Protein AF-A0AAD5QYR7-F1 (afdb_monomer)

Mean predicted aligned error: 21.11 Å

pLDDT: mean 74.95, std 17.17, range [40.41, 96.81]

Secondary structure (DSSP, 8-state):
-HHHHHHHHHHHHHHHHHHHHHHHHHHHHHHH---SSPPP---S-S-----GGGGB-TTT-PBPSS--EE-TTS-EE-HHHHHHHHHHHHHH--SSSSEEE-TTT--EEEGGG-EE-HHHHHHHHT-PPPP-HHHHHHHHHHHHHHHHHHHHHHHHHHHHHHHHHHHHHHHHHHHHHHHHHHHHHHHHHHHHHHHHHHHHHHHHHHHS----HHHHHHHHHHHHHHHHHHHHHHHHHHHHH-

Nearest PDB structures (foldseek):
  2ckl-assembly1_B  TM=6.543E-01  e=4.063E-04  Mus musculus
  8i21-assembly1_C  TM=7.726E-01  e=7.230E-03  Saccharomyces cerevisiae S288C
  4s3o-assembly2_B  TM=6.009E-01  e=2.167E-03  Homo sapiens
  6wi7-assembly1_A  TM=7.069E-01  e=5.915E-03  Homo sapiens
  4s3o-assembly1_E  TM=5.888E-01  e=7.731E-03  Homo sapiens

Structure (mmCIF, N/CA/C/O backbone):
data_AF-A0AAD5QYR7-F1
#
_entry.id   AF-A0AAD5QYR7-F1
#
loop_
_atom_site.group_PDB
_atom_site.id
_atom_site.type_symbol
_atom_site.label_atom_id
_atom_site.label_alt_id
_atom_site.label_comp_id
_atom_site.label_asym_id
_atom_site.label_entity_id
_atom_site.label_seq_id
_atom_site.pdbx_PDB_ins_code
_atom_site.Cartn_x
_atom_site.Cartn_y
_atom_site.Cartn_z
_atom_site.occupancy
_atom_site.B_iso_or_equiv
_atom_site.auth_seq_id
_atom_site.auth_comp_id
_atom_site.auth_asym_id
_atom_site.auth_atom_id
_atom_site.pdbx_PDB_model_num
ATOM 1 N N . MET A 1 1 ? -79.606 -0.253 22.947 1.00 52.88 1 MET A N 1
ATOM 2 C CA . MET A 1 1 ? -78.986 0.587 21.898 1.00 52.88 1 MET A CA 1
ATOM 3 C C . MET A 1 1 ? -77.967 1.553 22.489 1.00 52.88 1 MET A C 1
ATOM 5 O O . MET A 1 1 ? -76.833 1.481 22.059 1.00 52.88 1 MET A O 1
ATOM 9 N N . VAL A 1 2 ? -78.299 2.332 23.529 1.00 50.81 2 VAL A N 1
ATOM 10 C CA . VAL A 1 2 ? -77.375 3.316 24.145 1.00 50.81 2 VAL A CA 1
ATOM 11 C C . VAL A 1 2 ? -76.090 2.708 24.742 1.00 50.81 2 VAL A C 1
ATOM 13 O O . VAL A 1 2 ? -75.041 3.329 24.685 1.00 50.81 2 VAL A O 1
ATOM 16 N N . THR A 1 3 ? -76.127 1.485 25.281 1.00 49.44 3 THR A N 1
ATOM 17 C CA . THR A 1 3 ? -74.944 0.852 25.901 1.00 49.44 3 THR A CA 1
ATOM 18 C C . THR A 1 3 ? -73.903 0.355 24.893 1.00 49.44 3 THR A C 1
ATOM 20 O O . THR A 1 3 ? -72.717 0.414 25.181 1.00 49.44 3 THR A O 1
ATOM 23 N N . LEU A 1 4 ? -74.332 -0.076 23.699 1.00 47.66 4 LEU A N 1
ATOM 24 C CA . LEU A 1 4 ? -73.432 -0.573 22.650 1.00 47.66 4 LEU A CA 1
ATOM 25 C C . LEU A 1 4 ? -72.672 0.568 21.960 1.00 47.66 4 LEU A C 1
ATOM 27 O O . LEU A 1 4 ? -71.508 0.398 21.621 1.00 47.66 4 LEU A O 1
ATOM 31 N N . GLU A 1 5 ? -73.303 1.733 21.780 1.00 49.19 5 GLU A N 1
ATOM 32 C CA . GLU A 1 5 ? -72.633 2.916 21.219 1.00 49.19 5 GLU A CA 1
ATOM 33 C C . GLU A 1 5 ? -71.550 3.464 22.158 1.00 49.19 5 GLU A C 1
ATOM 35 O O . GLU A 1 5 ? -70.512 3.910 21.681 1.00 49.19 5 GLU A O 1
ATOM 40 N N . ILE A 1 6 ? -71.750 3.372 23.481 1.00 53.25 6 ILE A N 1
ATOM 41 C CA . ILE A 1 6 ? -70.747 3.785 24.475 1.00 53.25 6 ILE A CA 1
ATOM 42 C C . ILE A 1 6 ? -69.540 2.832 24.458 1.00 53.25 6 ILE A C 1
ATOM 44 O O . ILE A 1 6 ? -68.411 3.308 24.424 1.00 53.25 6 ILE A O 1
ATOM 48 N N . GLU A 1 7 ? -69.752 1.511 24.409 1.00 53.72 7 GLU A N 1
ATOM 49 C CA . GLU A 1 7 ? -68.659 0.520 24.333 1.00 53.72 7 GLU A CA 1
ATOM 50 C C . GLU A 1 7 ? -67.867 0.600 23.017 1.00 53.72 7 GLU A C 1
ATOM 52 O O . GLU A 1 7 ? -66.642 0.477 23.031 1.00 53.72 7 GLU A O 1
ATOM 57 N N . LEU A 1 8 ? -68.540 0.845 21.887 1.00 50.22 8 LEU A N 1
ATOM 58 C CA . LEU A 1 8 ? -67.886 1.060 20.590 1.00 50.22 8 LEU A CA 1
ATOM 59 C C . LEU A 1 8 ? -67.052 2.347 20.576 1.00 50.22 8 LEU A C 1
ATOM 61 O O . LEU A 1 8 ? -65.941 2.333 20.055 1.00 50.22 8 LEU A O 1
ATOM 65 N N . ASP A 1 9 ? -67.545 3.435 21.173 1.00 54.59 9 ASP A N 1
ATOM 66 C CA . ASP A 1 9 ? -66.811 4.706 21.271 1.00 54.59 9 ASP A CA 1
ATOM 67 C C . ASP A 1 9 ? -65.616 4.609 22.244 1.00 54.59 9 ASP A C 1
ATOM 69 O O . ASP A 1 9 ? -64.565 5.214 22.025 1.00 54.59 9 ASP A O 1
ATOM 73 N N . GLU A 1 10 ? -65.728 3.794 23.297 1.00 59.38 10 GLU A N 1
ATOM 74 C CA . GLU A 1 10 ? -64.647 3.541 24.258 1.00 59.38 10 GLU A CA 1
ATOM 75 C C . GLU A 1 10 ? -63.554 2.624 23.674 1.00 59.38 10 GLU A C 1
ATOM 77 O O . GLU A 1 10 ? -62.360 2.880 23.867 1.00 59.38 10 GLU A O 1
ATOM 82 N N . GLN A 1 11 ? -63.933 1.618 22.876 1.00 54.69 11 GLN A N 1
ATOM 83 C CA . GLN A 1 11 ? -62.984 0.793 22.121 1.00 54.69 11 GLN A CA 1
ATOM 84 C C . GLN A 1 11 ? -62.287 1.580 21.008 1.00 54.69 11 GLN A C 1
ATOM 86 O O . GLN A 1 11 ? -61.063 1.480 20.898 1.00 54.69 11 GLN A O 1
ATOM 91 N N . LEU A 1 12 ? -63.017 2.418 20.262 1.00 53.41 12 LEU A N 1
ATOM 92 C CA . LEU A 1 12 ? -62.453 3.264 19.204 1.00 53.41 12 LEU A CA 1
ATOM 93 C C . LEU A 1 12 ? -61.416 4.246 19.772 1.00 53.41 12 LEU A C 1
ATOM 95 O O . LEU A 1 12 ? -60.316 4.365 19.237 1.00 53.41 12 LEU A O 1
ATOM 99 N N . LYS A 1 13 ? -61.699 4.856 20.931 1.00 66.25 13 LYS A N 1
ATOM 100 C CA . LYS A 1 13 ? -60.735 5.706 21.656 1.00 66.25 13 LYS A CA 1
ATOM 101 C C . LYS A 1 13 ? -59.515 4.931 22.156 1.00 66.25 13 LYS A C 1
ATOM 103 O O . LYS A 1 13 ? -58.413 5.482 22.191 1.00 66.25 13 LYS A O 1
ATOM 108 N N . SER A 1 14 ? -59.684 3.667 22.551 1.00 65.12 14 SER A N 1
ATOM 109 C CA . SER A 1 14 ? -58.573 2.819 23.002 1.00 65.12 14 SER A CA 1
ATOM 110 C C . SER A 1 14 ? -57.638 2.417 21.853 1.00 65.12 14 SER A C 1
ATOM 112 O O . SER A 1 14 ? -56.414 2.462 22.017 1.00 65.12 14 SER A O 1
ATOM 114 N N . GLU A 1 15 ? -58.197 2.107 20.678 1.00 62.62 15 GLU A N 1
ATOM 115 C CA . GLU A 1 15 ? -57.434 1.786 19.470 1.00 62.62 15 GLU A CA 1
ATOM 116 C C . GLU A 1 15 ? -56.717 3.028 18.933 1.00 62.62 15 GLU A C 1
ATOM 118 O O . GLU A 1 15 ? -55.501 2.978 18.731 1.00 62.62 15 GLU A O 1
ATOM 123 N N . GLU A 1 16 ? -57.409 4.170 18.846 1.00 72.31 16 GLU A N 1
ATOM 124 C CA . GLU A 1 16 ? -56.813 5.451 18.449 1.00 72.31 16 GLU A CA 1
ATOM 125 C C . GLU A 1 16 ? -55.656 5.853 19.371 1.00 72.31 16 GLU A C 1
ATOM 127 O O . GLU A 1 16 ? -54.594 6.269 18.906 1.00 72.31 16 GLU A O 1
ATOM 132 N N . MET A 1 17 ? -55.806 5.685 20.688 1.00 75.94 17 MET A N 1
ATOM 133 C CA . MET A 1 17 ? -54.737 5.985 21.642 1.00 75.94 17 MET A CA 1
ATOM 134 C C . MET A 1 17 ? -53.541 5.037 21.481 1.00 75.94 17 MET A C 1
ATOM 136 O O . MET A 1 17 ? -52.393 5.469 21.612 1.00 75.94 17 MET A O 1
ATOM 140 N N . SER A 1 18 ? -53.776 3.764 21.154 1.00 69.50 18 SER A N 1
ATOM 141 C CA . SER A 1 18 ? -52.710 2.791 20.887 1.00 69.50 18 SER A CA 1
ATOM 142 C C . SER A 1 18 ? -51.939 3.107 19.599 1.00 69.50 18 SER A C 1
ATOM 144 O O . SER A 1 18 ? -50.708 2.989 19.570 1.00 69.50 18 SER A O 1
ATOM 146 N N . ASP A 1 19 ? -52.635 3.604 18.576 1.00 76.38 19 ASP A N 1
ATOM 147 C CA . ASP A 1 19 ? -52.053 4.019 17.302 1.00 76.38 19 ASP A CA 1
ATOM 148 C C . ASP A 1 19 ? -51.288 5.331 17.434 1.00 76.38 19 ASP A C 1
ATOM 150 O O . ASP A 1 19 ? -50.163 5.444 16.939 1.00 76.38 19 ASP A O 1
ATOM 154 N N . ILE A 1 20 ? -51.821 6.291 18.193 1.00 76.38 20 ILE A N 1
ATOM 155 C CA . ILE A 1 20 ? -51.111 7.521 18.555 1.00 76.38 20 ILE A CA 1
ATOM 156 C C . ILE A 1 20 ? -49.850 7.176 19.345 1.00 76.38 20 ILE A C 1
ATOM 158 O O . ILE A 1 20 ? -48.776 7.692 19.032 1.00 76.38 20 ILE A O 1
ATOM 162 N N . LEU A 1 21 ? -49.928 6.270 20.325 1.00 73.12 21 LEU A N 1
ATOM 163 C CA . LEU A 1 21 ? -48.754 5.824 21.073 1.00 73.12 21 LEU A CA 1
ATOM 164 C C . LEU A 1 21 ? -47.741 5.140 20.154 1.00 73.12 21 LEU A C 1
ATOM 166 O O . LEU A 1 21 ? -46.569 5.502 20.202 1.00 73.12 21 LEU A O 1
ATOM 170 N N . ARG A 1 22 ? -48.152 4.235 19.258 1.00 72.69 22 ARG A N 1
ATOM 171 C CA . ARG A 1 22 ? -47.255 3.620 18.260 1.00 72.69 22 ARG A CA 1
ATOM 172 C C . ARG A 1 22 ? -46.607 4.653 17.346 1.00 72.69 22 ARG A C 1
ATOM 174 O O . ARG A 1 22 ? -45.413 4.554 17.070 1.00 72.69 22 ARG A O 1
ATOM 181 N N . GLN A 1 23 ? -47.357 5.653 16.901 1.00 75.62 23 GLN A N 1
ATOM 182 C CA . GLN A 1 23 ? -46.873 6.701 16.006 1.00 75.62 23 GLN A CA 1
ATOM 183 C C . GLN A 1 23 ? -45.935 7.683 16.727 1.00 75.62 23 GLN A C 1
ATOM 185 O O . GLN A 1 23 ? -44.946 8.147 16.158 1.00 75.62 23 GLN A O 1
ATOM 190 N N . VAL A 1 24 ? -46.190 7.968 18.004 1.00 75.31 24 VAL A N 1
ATOM 191 C CA . VAL A 1 24 ? -45.302 8.758 18.866 1.00 75.31 24 VAL A CA 1
ATOM 192 C C . VAL A 1 24 ? -44.044 7.962 19.206 1.00 75.31 24 VAL A C 1
ATOM 194 O O . VAL A 1 24 ? -42.948 8.504 19.084 1.00 75.31 24 VAL A O 1
ATOM 197 N N . PHE A 1 25 ? -44.157 6.674 19.540 1.00 72.81 25 PHE A N 1
ATOM 198 C CA . PHE A 1 25 ? -43.018 5.783 19.762 1.00 72.81 25 PHE A CA 1
ATOM 199 C C . PHE A 1 25 ? -42.178 5.611 18.497 1.00 72.81 25 PHE A C 1
ATOM 201 O O . PHE A 1 25 ? -40.958 5.668 18.599 1.00 72.81 25 PHE A O 1
ATOM 208 N N . SER A 1 26 ? -42.774 5.487 17.305 1.00 63.12 26 SER A N 1
ATOM 209 C CA . SER A 1 26 ? -42.017 5.404 16.048 1.00 63.12 26 SER A CA 1
ATOM 210 C C . SER A 1 26 ? -41.284 6.716 15.745 1.00 63.12 26 SER A C 1
ATOM 212 O O . SER A 1 26 ? -40.101 6.707 15.395 1.00 63.12 26 SER A O 1
ATOM 214 N N . ARG A 1 27 ? -41.924 7.868 15.992 1.00 64.81 27 ARG A N 1
ATOM 215 C CA . ARG A 1 27 ? -41.297 9.194 15.869 1.00 64.81 27 ARG A CA 1
ATOM 216 C C . ARG A 1 27 ? -40.198 9.424 16.908 1.00 64.81 27 ARG A C 1
ATOM 218 O O . ARG A 1 27 ? -39.153 9.972 16.560 1.00 64.81 27 ARG A O 1
ATOM 225 N N . LEU A 1 28 ? -40.375 8.989 18.152 1.00 64.25 28 LEU A N 1
ATOM 226 C CA . LEU A 1 28 ? -39.352 9.076 19.198 1.00 64.25 28 LEU A CA 1
ATOM 227 C C . LEU A 1 28 ? -38.199 8.100 18.934 1.00 64.25 28 LEU A C 1
ATOM 229 O O . LEU A 1 28 ? -37.043 8.512 18.992 1.00 64.25 28 LEU A O 1
ATOM 233 N N . ALA A 1 29 ? -38.480 6.860 18.534 1.00 59.00 29 ALA A N 1
ATOM 234 C CA . ALA A 1 29 ? -37.473 5.887 18.114 1.00 59.00 29 ALA A CA 1
ATOM 235 C C . ALA A 1 29 ? -36.655 6.411 16.926 1.00 59.00 29 ALA A C 1
ATOM 237 O O . ALA A 1 29 ? -35.433 6.311 16.947 1.00 59.00 29 ALA A O 1
ATOM 238 N N . SER A 1 30 ? -37.284 7.087 15.956 1.00 55.16 30 SER A N 1
ATOM 239 C CA . SER A 1 30 ? -36.580 7.747 14.844 1.00 55.16 30 SER A CA 1
ATOM 240 C C . SER A 1 30 ? -35.716 8.943 15.274 1.00 55.16 30 SER A C 1
ATOM 242 O O . SER A 1 30 ? -34.784 9.317 14.566 1.00 55.16 30 SER A O 1
ATOM 244 N N . ARG A 1 31 ? -35.992 9.555 16.437 1.00 53.25 31 ARG A N 1
ATOM 245 C CA . ARG A 1 31 ? -35.146 10.603 17.038 1.00 53.25 31 ARG A CA 1
ATOM 246 C C . ARG A 1 31 ? -33.979 10.024 17.841 1.00 53.25 31 ARG A C 1
ATOM 248 O O . ARG A 1 31 ? -32.922 10.646 17.859 1.00 53.25 31 ARG A O 1
ATOM 255 N N . PHE A 1 32 ? -34.140 8.848 18.450 1.00 48.38 32 PHE A N 1
ATOM 256 C CA . PHE A 1 32 ? -33.063 8.127 19.146 1.00 48.38 32 PHE A CA 1
ATOM 257 C C . PHE A 1 32 ? -32.192 7.271 18.209 1.00 48.38 32 PHE A C 1
ATOM 259 O O . PHE A 1 32 ? -31.030 7.030 18.518 1.00 48.38 32 PHE A O 1
ATOM 266 N N . SER A 1 33 ? -32.724 6.861 17.055 1.00 48.75 33 SER A N 1
ATOM 267 C CA . SER A 1 33 ? -32.060 6.037 16.034 1.00 48.75 33 SER A CA 1
ATOM 268 C C . SER A 1 33 ? -31.698 6.842 14.781 1.00 48.75 33 SER A C 1
ATOM 270 O O . SER A 1 33 ? -31.704 6.344 13.660 1.00 48.75 33 SER A O 1
ATOM 272 N N . ARG A 1 34 ? -31.353 8.124 14.939 1.00 48.56 34 ARG A N 1
ATOM 273 C CA . ARG A 1 34 ? -30.486 8.745 13.934 1.00 48.56 34 ARG A CA 1
ATOM 274 C C . ARG A 1 34 ? -29.097 8.253 14.254 1.00 48.56 34 ARG A C 1
ATOM 276 O O . ARG A 1 34 ? -28.494 8.731 15.214 1.00 48.56 34 ARG A O 1
ATOM 283 N N . ASN A 1 35 ? -28.621 7.272 13.494 1.00 44.56 35 ASN A N 1
ATOM 284 C CA . ASN A 1 35 ? -27.217 6.913 13.539 1.00 44.56 35 ASN A CA 1
ATOM 285 C C . ASN A 1 35 ? -26.441 8.204 13.246 1.00 44.56 35 ASN A C 1
ATOM 287 O O . ASN A 1 35 ? -26.497 8.730 12.136 1.00 44.56 35 ASN A O 1
ATOM 291 N N . LYS A 1 36 ? -25.847 8.802 14.286 1.00 45.66 36 LYS A N 1
ATOM 292 C CA . LYS A 1 36 ? -25.292 10.167 14.242 1.00 45.66 36 LYS A CA 1
ATOM 293 C C . LYS A 1 36 ? -24.155 10.282 13.219 1.00 45.66 36 LYS A C 1
ATOM 295 O O . LYS A 1 36 ? -23.808 11.381 12.801 1.00 45.66 36 LYS A O 1
ATOM 300 N N . TYR A 1 37 ? -23.633 9.133 12.808 1.00 50.03 37 TYR A N 1
ATOM 301 C CA . TYR A 1 37 ? -22.602 8.960 11.810 1.00 50.03 37 TYR A CA 1
ATOM 302 C C . TYR A 1 37 ? -23.145 7.980 10.760 1.00 50.03 37 TYR A C 1
ATOM 304 O O . TYR A 1 37 ? -23.294 6.795 11.071 1.00 50.03 37 TYR A O 1
ATOM 312 N N . PRO A 1 38 ? -23.522 8.445 9.555 1.00 56.09 38 PRO A N 1
ATOM 313 C CA . PRO A 1 38 ? -23.859 7.538 8.467 1.00 56.09 38 PRO A CA 1
ATOM 314 C C . PRO A 1 38 ? -22.629 6.677 8.166 1.00 56.09 38 PRO A C 1
ATOM 316 O O . PRO A 1 38 ? -21.549 7.203 7.906 1.00 56.09 38 PRO A O 1
ATOM 319 N N . VAL A 1 39 ? -22.781 5.355 8.260 1.00 59.84 39 VAL A N 1
ATOM 320 C CA . VAL A 1 39 ? -21.707 4.418 7.922 1.00 59.84 39 VAL A CA 1
ATOM 321 C C . VAL A 1 39 ? -21.649 4.337 6.395 1.00 59.84 39 VAL A C 1
ATOM 323 O O . VAL A 1 39 ? -22.675 4.021 5.787 1.00 59.84 39 VAL A O 1
ATOM 326 N N . PRO A 1 40 ? -20.513 4.658 5.753 1.00 68.44 40 PRO A N 1
ATOM 327 C CA . PRO A 1 40 ? -20.393 4.546 4.307 1.00 68.44 40 PRO A CA 1
ATOM 328 C C . PRO A 1 40 ? -20.559 3.083 3.884 1.00 68.44 40 PRO A C 1
ATOM 330 O O . PRO A 1 40 ? -19.985 2.184 4.498 1.00 68.44 40 PRO A O 1
ATOM 333 N N . HIS A 1 41 ? -21.352 2.845 2.840 1.00 72.25 41 HIS A N 1
ATOM 334 C CA . HIS A 1 41 ? -21.459 1.525 2.229 1.00 72.25 41 HIS A CA 1
ATOM 335 C C . HIS A 1 41 ? -20.218 1.293 1.363 1.00 72.25 41 HIS A C 1
ATOM 337 O O . HIS A 1 41 ? -20.031 1.979 0.359 1.00 72.25 41 HIS A O 1
ATOM 343 N N . ILE A 1 42 ? -19.345 0.382 1.784 1.00 71.50 42 ILE A N 1
ATOM 344 C CA . ILE A 1 42 ? -18.093 0.074 1.088 1.00 71.50 42 ILE A CA 1
ATOM 345 C C . ILE A 1 42 ? -18.296 -1.251 0.340 1.00 71.50 42 ILE A C 1
ATOM 347 O O . ILE A 1 42 ? -18.083 -2.321 0.901 1.00 71.50 42 ILE A O 1
ATOM 351 N N . GLU A 1 43 ? -18.756 -1.187 -0.910 1.00 74.69 43 GLU A N 1
ATOM 352 C CA . GLU A 1 43 ? -18.862 -2.355 -1.797 1.00 74.69 43 GLU A CA 1
ATOM 353 C C . GLU A 1 43 ? -17.609 -2.498 -2.665 1.00 74.69 43 GLU A C 1
ATOM 355 O O . GLU A 1 43 ? -17.140 -1.524 -3.248 1.00 74.69 43 GLU A O 1
ATOM 360 N N . GLY A 1 44 ? -17.077 -3.721 -2.766 1.00 69.75 44 GLY A N 1
ATOM 361 C CA . GLY A 1 44 ? -15.976 -4.046 -3.681 1.00 69.75 44 GLY A CA 1
ATOM 362 C C . GLY A 1 44 ? -14.602 -3.482 -3.300 1.00 69.75 44 GLY A C 1
ATOM 363 O O . GLY A 1 44 ? -13.723 -3.435 -4.154 1.00 69.75 44 GLY A O 1
ATOM 364 N N . ALA A 1 45 ? -14.397 -3.040 -2.054 1.00 66.31 45 ALA A N 1
ATOM 365 C CA . ALA A 1 45 ? -13.072 -2.637 -1.590 1.00 66.31 45 ALA A CA 1
ATOM 366 C C . ALA A 1 45 ? -12.280 -3.851 -1.093 1.00 66.31 45 ALA A C 1
ATOM 368 O O . ALA A 1 45 ? -12.661 -4.481 -0.108 1.00 66.31 45 ALA A O 1
ATOM 369 N N . ASP A 1 46 ? -11.143 -4.122 -1.734 1.00 65.31 46 ASP A N 1
ATOM 370 C CA . ASP A 1 46 ? -10.216 -5.174 -1.300 1.00 65.31 46 ASP A CA 1
ATOM 371 C C . ASP A 1 46 ? -9.505 -4.819 0.021 1.00 65.31 46 ASP A C 1
ATOM 373 O O . ASP A 1 46 ? -9.074 -5.708 0.748 1.00 65.31 46 ASP A O 1
ATOM 377 N N . ASN A 1 47 ? -9.386 -3.521 0.349 1.00 69.31 47 ASN A N 1
ATOM 378 C CA . ASN A 1 47 ? -8.716 -3.011 1.551 1.00 69.31 47 ASN A CA 1
ATOM 379 C C . ASN A 1 47 ? -9.449 -1.788 2.134 1.00 69.31 47 ASN A C 1
ATOM 381 O O . ASN A 1 47 ? -9.949 -0.946 1.386 1.00 69.31 47 ASN A O 1
ATOM 385 N N . VAL A 1 48 ? -9.463 -1.650 3.466 1.00 72.88 48 VAL A N 1
ATOM 386 C CA . VAL A 1 48 ? -10.093 -0.527 4.190 1.00 72.88 48 VAL A CA 1
ATOM 387 C C . VAL A 1 48 ? -9.113 0.050 5.211 1.00 72.88 48 VAL A C 1
ATOM 389 O O . VAL A 1 48 ? -8.498 -0.695 5.969 1.00 72.88 48 VAL A O 1
ATOM 392 N N . MET A 1 49 ? -8.989 1.381 5.258 1.00 74.38 49 MET A N 1
ATOM 393 C CA . MET A 1 49 ? -8.233 2.069 6.310 1.00 74.38 49 MET A CA 1
ATOM 394 C C . MET A 1 49 ? -9.132 2.362 7.512 1.00 74.38 49 MET A C 1
ATOM 396 O O . MET A 1 49 ? -10.216 2.926 7.362 1.00 74.38 49 MET A O 1
ATOM 400 N N . VAL A 1 50 ? -8.668 1.994 8.706 1.00 76.88 50 VAL A N 1
ATOM 401 C CA . VAL A 1 50 ? -9.379 2.182 9.977 1.00 76.88 50 VAL A CA 1
ATOM 402 C C . VAL A 1 50 ? -8.489 2.985 10.922 1.00 76.88 50 VAL A C 1
ATOM 404 O O . VAL A 1 50 ? -7.303 2.691 11.049 1.00 76.88 50 VAL A O 1
ATOM 407 N N . ASP A 1 51 ? -9.052 3.994 11.589 1.00 78.62 51 ASP A N 1
ATOM 408 C CA . ASP A 1 51 ? -8.343 4.744 12.631 1.00 78.62 51 ASP A CA 1
ATOM 409 C C . ASP A 1 51 ? -8.006 3.824 13.814 1.00 78.62 51 ASP A C 1
ATOM 411 O O . ASP A 1 51 ? -8.894 3.197 14.392 1.00 78.62 51 ASP A O 1
ATOM 415 N N . SER A 1 52 ? -6.732 3.767 14.210 1.00 78.94 52 SER A N 1
ATOM 416 C CA . SER A 1 52 ? -6.256 2.883 15.279 1.00 78.94 52 SER A CA 1
ATOM 417 C C . SER A 1 52 ? -6.904 3.173 16.634 1.00 78.94 52 SER A C 1
ATOM 419 O O . SER A 1 52 ? -6.928 2.297 17.497 1.00 78.94 52 SER A O 1
ATOM 421 N N . SER A 1 53 ? -7.461 4.374 16.837 1.00 81.62 53 SER A N 1
ATOM 422 C CA . SER A 1 53 ? -8.115 4.750 18.097 1.00 81.62 53 SER A CA 1
ATOM 423 C C . SER A 1 53 ? -9.257 3.804 18.500 1.00 81.62 53 SER A C 1
ATOM 425 O O . SER A 1 53 ? -9.464 3.576 19.693 1.00 81.62 53 SER A O 1
ATOM 427 N N . VAL A 1 54 ? -9.950 3.185 17.532 1.00 84.69 54 VAL A N 1
ATOM 428 C CA . VAL A 1 54 ? -11.060 2.244 17.792 1.00 84.69 54 VAL A CA 1
ATOM 429 C C . VAL A 1 54 ? -10.590 0.906 18.374 1.00 84.69 54 VAL A C 1
ATOM 431 O O . VAL A 1 54 ? -11.389 0.151 18.928 1.00 84.69 54 VAL A O 1
ATOM 434 N N . LEU A 1 55 ? -9.292 0.625 18.268 1.00 88.81 55 LEU A N 1
ATOM 435 C CA . LEU A 1 55 ? -8.626 -0.582 18.760 1.00 88.81 55 LEU A CA 1
ATOM 436 C C . LEU A 1 55 ? -7.862 -0.323 20.061 1.00 88.81 55 LEU A C 1
ATOM 438 O O . LEU A 1 55 ? -7.193 -1.217 20.583 1.00 88.81 55 LEU A O 1
ATOM 442 N N . CYS A 1 56 ? -7.951 0.898 20.583 1.00 88.94 56 CYS A N 1
ATOM 443 C CA . CYS A 1 56 ? -7.316 1.301 21.820 1.00 88.94 56 CYS A CA 1
ATOM 444 C C . CYS A 1 56 ? -8.326 1.331 22.964 1.00 88.94 56 CYS A C 1
ATOM 446 O O . CYS A 1 56 ? -9.491 1.707 22.826 1.00 88.94 56 CYS A O 1
ATOM 448 N N . CYS A 1 57 ? -7.854 0.988 24.157 1.00 90.06 57 CYS A N 1
ATOM 449 C CA . CYS A 1 57 ? -8.646 1.149 25.360 1.00 90.06 57 CYS A CA 1
ATOM 450 C C . CYS A 1 57 ? -8.770 2.639 25.722 1.00 90.06 57 CYS A C 1
ATOM 452 O O . CYS A 1 57 ? -7.750 3.278 25.967 1.00 90.06 57 CYS A O 1
ATOM 454 N N . PRO A 1 58 ? -9.980 3.190 25.918 1.00 90.00 58 PRO A N 1
ATOM 455 C CA . PRO A 1 58 ? -10.169 4.610 26.243 1.00 90.00 58 PRO A CA 1
ATOM 456 C C . PRO A 1 58 ? -9.705 4.998 27.661 1.00 90.00 58 PRO A C 1
ATOM 458 O O . PRO A 1 58 ? -9.776 6.161 28.039 1.00 90.00 58 PRO A O 1
ATOM 461 N N . VAL A 1 59 ? -9.288 4.024 28.479 1.00 90.62 59 VAL A N 1
ATOM 462 C CA . VAL A 1 59 ? -8.817 4.252 29.856 1.00 90.62 59 VAL A CA 1
ATOM 463 C C . VAL A 1 59 ? -7.294 4.296 29.930 1.00 90.62 59 VAL A C 1
ATOM 465 O O . VAL A 1 59 ? -6.748 5.160 30.605 1.00 90.62 59 VAL A O 1
ATOM 468 N N . CYS A 1 60 ? -6.605 3.355 29.275 1.00 89.25 60 CYS A N 1
ATOM 469 C CA . CYS A 1 60 ? -5.141 3.273 29.311 1.00 89.25 60 CYS A CA 1
ATOM 470 C C . CYS A 1 60 ? -4.466 3.702 28.006 1.00 89.25 60 CYS A C 1
ATOM 472 O O . CYS A 1 60 ? -3.243 3.743 27.967 1.00 89.25 60 CYS A O 1
ATOM 474 N N . TYR A 1 61 ? -5.245 3.992 26.960 1.00 88.62 61 TYR A N 1
ATOM 475 C CA . TYR A 1 61 ? -4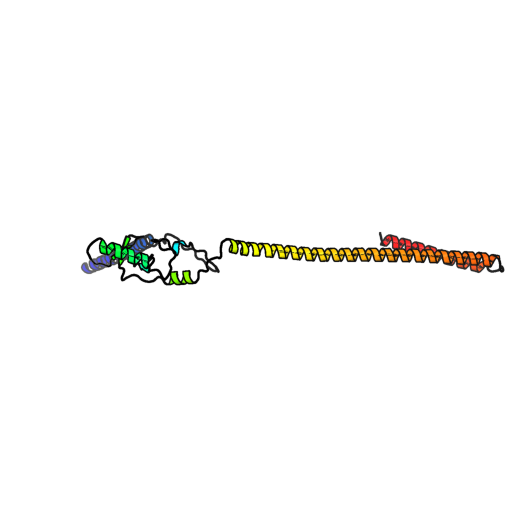.799 4.425 25.632 1.00 88.62 61 TYR A CA 1
ATOM 476 C C . TYR A 1 61 ? -3.881 3.445 24.888 1.00 88.62 61 TYR A C 1
ATOM 478 O O . TYR A 1 61 ? -3.372 3.772 23.823 1.00 88.62 61 TYR A O 1
ATOM 486 N N . ASN A 1 62 ? -3.717 2.227 25.404 1.00 86.25 62 ASN A N 1
ATOM 487 C CA . ASN A 1 62 ? -2.989 1.160 24.728 1.00 86.25 62 ASN A CA 1
ATOM 488 C C . ASN A 1 62 ? -3.913 0.387 23.784 1.00 86.25 62 ASN A C 1
ATOM 490 O O . ASN A 1 62 ? -5.100 0.209 24.089 1.00 86.25 62 ASN A O 1
ATOM 494 N N . ILE A 1 63 ? -3.339 -0.126 22.694 1.00 87.50 63 ILE A N 1
ATOM 495 C CA . ILE A 1 63 ? -3.977 -1.120 21.821 1.00 87.50 63 ILE A CA 1
ATOM 496 C C . ILE A 1 63 ? -4.363 -2.340 22.670 1.00 87.50 63 ILE A C 1
ATOM 498 O O . ILE A 1 63 ? -3.642 -2.709 23.605 1.00 87.50 63 ILE A O 1
ATOM 502 N N . PHE A 1 64 ? -5.524 -2.938 22.401 1.00 88.12 64 PHE A N 1
ATOM 503 C CA . PHE A 1 64 ? -5.937 -4.144 23.118 1.00 88.12 64 PHE A CA 1
ATOM 504 C C . PHE A 1 64 ? -4.955 -5.297 22.855 1.00 88.12 64 PHE A C 1
ATOM 506 O O . PHE A 1 64 ? -4.557 -5.547 21.727 1.00 88.12 64 PHE A O 1
ATOM 513 N N . ASP A 1 65 ? -4.560 -5.996 23.918 1.00 84.56 65 ASP A N 1
ATOM 514 C CA . ASP A 1 65 ? -3.597 -7.107 23.875 1.00 84.56 65 ASP A CA 1
ATOM 515 C C . ASP A 1 65 ? -4.263 -8.482 23.683 1.00 84.56 65 ASP A C 1
ATOM 517 O O . ASP A 1 65 ? -3.596 -9.490 23.486 1.00 84.56 65 ASP A O 1
ATOM 521 N N . SER A 1 66 ? -5.584 -8.526 23.824 1.00 87.94 66 SER A N 1
ATOM 522 C CA . SER A 1 66 ? -6.438 -9.714 23.836 1.00 87.94 66 SER A CA 1
ATOM 523 C C . SER A 1 66 ? -7.890 -9.269 23.673 1.00 87.94 66 SER A C 1
ATOM 525 O O . SER A 1 66 ? -8.163 -8.068 23.789 1.00 87.94 66 SER A O 1
ATOM 527 N N . ALA A 1 67 ? -8.834 -10.202 23.485 1.00 92.88 67 ALA A N 1
ATOM 528 C CA . ALA A 1 67 ? -10.266 -9.885 23.440 1.00 92.88 67 ALA A CA 1
ATOM 529 C C . ALA A 1 67 ? -10.681 -8.935 24.580 1.00 92.88 67 ALA A C 1
ATOM 531 O O . ALA A 1 67 ? -10.720 -9.345 25.759 1.00 92.88 67 ALA A O 1
ATOM 532 N N . PRO A 1 68 ? -11.014 -7.667 24.269 1.00 94.56 68 PRO A N 1
ATOM 533 C CA . PRO A 1 68 ? -11.424 -6.721 25.282 1.00 94.56 68 PRO A CA 1
ATOM 534 C C . PRO A 1 68 ? -12.845 -7.022 25.743 1.00 94.56 68 PRO A C 1
ATOM 536 O O . PRO A 1 68 ? -13.558 -7.872 25.213 1.00 94.56 68 PRO A O 1
ATOM 539 N N . SER A 1 69 ? -13.249 -6.337 26.795 1.00 95.31 69 SER A N 1
ATOM 540 C CA . SER A 1 69 ? -14.479 -6.597 27.517 1.00 95.31 69 SER A CA 1
ATOM 541 C C . SER A 1 69 ? -15.517 -5.518 27.220 1.00 95.31 69 SER A C 1
ATOM 543 O O . SER A 1 69 ? -15.251 -4.332 27.415 1.00 95.31 69 SER A O 1
ATOM 545 N N . VAL A 1 70 ? -16.700 -5.935 26.779 1.00 96.00 70 VAL A N 1
ATOM 546 C CA . VAL A 1 70 ? -17.862 -5.095 26.473 1.00 96.00 70 VAL A CA 1
ATOM 547 C C . VAL A 1 70 ? -18.773 -5.030 27.691 1.00 96.00 70 VAL A C 1
ATOM 549 O O . VAL A 1 70 ? -19.182 -6.056 28.237 1.00 96.00 70 VAL A O 1
ATOM 552 N N . LEU A 1 71 ? -19.099 -3.814 28.118 1.00 94.06 71 LEU A N 1
ATOM 553 C CA . LEU A 1 71 ? -20.098 -3.574 29.157 1.00 94.06 71 LEU A CA 1
ATOM 554 C C . LEU A 1 71 ? -21.516 -3.685 28.580 1.00 94.06 71 LEU A C 1
ATOM 556 O O . LEU A 1 71 ? -21.723 -3.477 27.390 1.00 94.06 71 LEU A O 1
ATOM 560 N N . GLN A 1 72 ? -22.524 -3.869 29.434 1.00 92.56 72 GLN A N 1
ATOM 561 C CA . GLN A 1 72 ? -23.944 -3.890 29.030 1.00 92.56 72 GLN A CA 1
ATOM 562 C C . GLN A 1 72 ? -24.398 -2.621 28.285 1.00 92.56 72 GLN A C 1
ATOM 564 O O . GLN A 1 72 ? -25.378 -2.634 27.547 1.00 92.56 72 GLN A O 1
ATOM 569 N N . CYS A 1 73 ? -23.687 -1.505 28.472 1.00 92.69 73 CYS A N 1
ATOM 570 C CA . CYS A 1 73 ? -23.930 -0.265 27.742 1.00 92.69 73 CYS A CA 1
ATOM 571 C C . CYS A 1 73 ? -23.332 -0.230 26.323 1.00 92.69 73 CYS A C 1
ATOM 573 O O . CYS A 1 73 ? -23.532 0.771 25.637 1.00 92.69 73 CYS A O 1
ATOM 575 N N . GLY A 1 74 ? -22.587 -1.259 25.908 1.00 92.19 74 GLY A N 1
ATOM 576 C CA . GLY A 1 74 ? -21.947 -1.397 24.593 1.00 92.19 74 GLY A CA 1
ATOM 577 C C . GLY A 1 74 ? -20.503 -0.886 24.506 1.00 92.19 74 GLY A C 1
ATOM 578 O O . GLY A 1 74 ? -19.823 -1.139 23.517 1.00 92.19 74 GLY A O 1
ATOM 579 N N . HIS A 1 75 ? -19.997 -0.188 25.525 1.00 94.50 75 HIS A N 1
ATOM 580 C CA . HIS A 1 75 ? -18.623 0.323 25.513 1.00 94.50 75 HIS A CA 1
ATOM 581 C C . HIS A 1 75 ? -17.602 -0.762 25.868 1.00 94.50 75 HIS A C 1
ATOM 583 O O . HIS A 1 75 ? -17.846 -1.584 26.754 1.00 94.50 75 HIS A O 1
ATOM 589 N N . THR A 1 76 ? -16.444 -0.717 25.208 1.00 94.88 76 THR A N 1
ATOM 590 C CA . THR A 1 76 ? -15.410 -1.757 25.269 1.00 94.88 76 THR A CA 1
ATOM 591 C C . THR A 1 76 ? -14.146 -1.258 25.975 1.00 94.88 76 THR A C 1
ATOM 593 O O . THR A 1 76 ? -13.707 -0.132 25.749 1.00 94.88 76 THR A O 1
ATOM 596 N N . PHE A 1 77 ? -13.555 -2.086 26.841 1.00 94.81 77 PHE A N 1
ATOM 597 C CA . PHE A 1 77 ? -12.389 -1.741 27.662 1.00 94.81 77 PHE A CA 1
ATOM 598 C C . PHE A 1 77 ? -11.442 -2.929 27.847 1.00 94.81 77 PHE A C 1
ATOM 600 O O . PHE A 1 77 ? -11.847 -4.090 27.787 1.00 94.81 77 PHE A O 1
ATOM 607 N N . CYS A 1 78 ? -10.178 -2.641 28.164 1.00 94.75 78 CYS A N 1
ATOM 608 C CA . CYS A 1 78 ? -9.200 -3.673 28.478 1.00 94.75 78 CYS A CA 1
ATOM 609 C C . CYS A 1 78 ? -9.559 -4.383 29.796 1.00 94.75 78 CYS A C 1
ATOM 611 O O . CYS A 1 78 ? -10.033 -3.750 30.745 1.00 94.75 78 CYS A O 1
ATOM 613 N N . VAL A 1 79 ? -9.292 -5.689 29.897 1.00 91.81 79 VAL A N 1
ATOM 614 C CA . VAL A 1 79 ? -9.639 -6.480 31.096 1.00 91.81 79 VAL A CA 1
ATOM 615 C C . VAL A 1 79 ? -8.968 -5.919 32.351 1.00 91.81 79 VAL A C 1
ATOM 617 O O . VAL A 1 79 ? -9.604 -5.789 33.397 1.00 91.81 79 VAL A O 1
ATOM 620 N N . LYS A 1 80 ? -7.687 -5.540 32.235 1.00 91.31 80 LYS A N 1
ATOM 621 C CA . LYS A 1 80 ? -6.895 -4.936 33.320 1.00 91.31 80 LYS A CA 1
ATOM 622 C C . LYS A 1 80 ? -7.559 -3.648 33.829 1.00 91.31 80 LYS A C 1
ATOM 624 O O . LYS A 1 80 ? -7.712 -3.450 35.029 1.00 91.31 80 LYS A O 1
ATOM 629 N N . CYS A 1 81 ? -8.028 -2.819 32.902 1.00 91.94 81 CYS A N 1
ATOM 630 C CA . CYS A 1 81 ? -8.660 -1.534 33.162 1.00 91.94 81 CYS A CA 1
ATOM 631 C C . CYS A 1 81 ? -9.978 -1.710 33.925 1.00 91.94 81 CYS A C 1
ATOM 633 O O . CYS A 1 81 ? -10.199 -1.041 34.932 1.00 91.94 81 CYS A O 1
ATOM 635 N N . LEU A 1 82 ? -10.830 -2.648 33.493 1.00 90.94 82 LEU A N 1
ATOM 636 C CA . LEU A 1 82 ? -12.100 -2.927 34.169 1.00 90.94 82 LEU A CA 1
ATOM 637 C C . LEU A 1 82 ? -11.909 -3.490 35.575 1.00 90.94 82 LEU A C 1
ATOM 639 O O . LEU A 1 82 ? -12.584 -3.034 36.497 1.00 90.94 82 LEU A O 1
ATOM 643 N N . ARG A 1 83 ? -10.971 -4.429 35.765 1.00 88.12 83 ARG A N 1
ATOM 644 C CA . ARG A 1 83 ? -10.653 -4.945 37.107 1.00 88.12 83 ARG A CA 1
ATOM 645 C C . ARG A 1 83 ? -10.187 -3.829 38.035 1.00 88.12 83 ARG A C 1
ATOM 647 O O . ARG A 1 83 ? -10.669 -3.743 39.156 1.00 88.12 83 ARG A O 1
ATOM 654 N N . ASN A 1 84 ? -9.306 -2.946 37.563 1.00 88.69 84 ASN A N 1
ATOM 655 C CA . ASN A 1 84 ? -8.818 -1.825 38.368 1.00 88.69 84 ASN A CA 1
ATOM 656 C C . ASN A 1 84 ? -9.950 -0.872 38.767 1.00 88.69 84 ASN A C 1
ATOM 658 O O . ASN A 1 84 ? -10.028 -0.473 39.926 1.00 88.69 84 ASN A O 1
ATOM 662 N N . ILE A 1 85 ? -10.853 -0.545 37.837 1.00 86.69 85 ILE A N 1
ATOM 663 C CA . ILE A 1 85 ? -12.016 0.311 38.113 1.00 86.69 85 ILE A CA 1
ATOM 664 C C . ILE A 1 85 ? -12.927 -0.327 39.165 1.00 86.69 85 ILE A C 1
ATOM 666 O O . ILE A 1 85 ? -13.353 0.358 40.095 1.00 86.69 85 ILE A O 1
ATOM 670 N N . ALA A 1 86 ? -13.208 -1.623 39.045 1.00 79.88 86 ALA A N 1
ATOM 671 C CA . ALA A 1 86 ? -14.030 -2.330 40.018 1.00 79.88 86 ALA A CA 1
ATOM 672 C C . ALA A 1 86 ? -13.364 -2.393 41.399 1.00 79.88 86 ALA A C 1
ATOM 674 O O . ALA A 1 86 ? -14.002 -2.048 42.391 1.00 79.88 86 ALA A O 1
ATOM 675 N N . ASN A 1 87 ? -12.068 -2.714 41.452 1.00 78.50 87 ASN A N 1
ATOM 676 C CA . ASN A 1 87 ? -11.296 -2.791 42.694 1.00 78.50 87 ASN A CA 1
ATOM 677 C C . ASN A 1 87 ? -11.196 -1.433 43.416 1.00 78.50 87 ASN A C 1
ATOM 679 O O . ASN A 1 87 ? -11.325 -1.356 44.637 1.00 78.50 87 ASN A O 1
ATOM 683 N N . LEU A 1 88 ? -11.011 -0.334 42.676 1.00 73.19 88 LEU A N 1
ATOM 684 C CA . LEU A 1 88 ? -11.008 1.023 43.240 1.00 73.19 88 LEU A CA 1
ATOM 685 C C . LEU A 1 88 ? -12.359 1.389 43.868 1.00 73.19 88 LEU A C 1
ATOM 687 O O . LEU A 1 88 ? -12.414 2.139 44.841 1.00 73.19 88 LEU A O 1
ATOM 691 N N . ARG A 1 89 ? -13.463 0.874 43.317 1.00 67.06 89 ARG A N 1
ATOM 692 C CA . ARG A 1 89 ? -14.817 1.186 43.790 1.00 67.06 89 ARG A CA 1
ATOM 693 C C . ARG A 1 89 ? -15.244 0.329 44.969 1.00 67.06 89 ARG A C 1
ATOM 695 O O . ARG A 1 89 ? -15.892 0.870 45.861 1.00 67.06 89 ARG A O 1
ATOM 702 N N . THR A 1 90 ? -14.803 -0.926 45.042 1.00 57.44 90 THR A N 1
ATOM 703 C CA . THR A 1 90 ? -15.008 -1.776 46.228 1.00 57.44 90 THR A CA 1
ATOM 704 C C . THR A 1 90 ? -14.382 -1.189 47.495 1.00 57.44 90 THR A C 1
ATOM 706 O O . THR A 1 90 ? -14.881 -1.439 48.585 1.00 57.44 90 THR A O 1
ATOM 709 N N . ILE A 1 91 ? -13.336 -0.366 47.366 1.00 57.50 91 ILE A N 1
ATOM 710 C CA . ILE A 1 91 ? -12.682 0.312 48.498 1.00 57.50 91 ILE A CA 1
ATOM 711 C C . ILE A 1 91 ? -13.446 1.584 48.917 1.00 57.50 91 ILE A C 1
ATOM 713 O O . ILE A 1 91 ? -13.370 2.003 50.069 1.00 57.50 91 ILE A O 1
ATOM 717 N N . ALA A 1 92 ? -14.185 2.216 47.996 1.00 58.78 92 ALA A N 1
ATOM 718 C CA . ALA A 1 92 ? -14.655 3.585 48.173 1.00 58.78 92 ALA A CA 1
ATOM 719 C C . ALA A 1 92 ? -15.953 3.730 48.986 1.00 58.78 92 ALA A C 1
ATOM 721 O O . ALA A 1 92 ? -15.984 4.631 49.817 1.00 58.78 92 ALA A O 1
ATOM 722 N N . ARG A 1 93 ? -17.015 2.924 48.782 1.00 51.59 93 ARG A N 1
ATOM 723 C CA . ARG A 1 93 ? -18.272 2.973 49.577 1.00 51.59 93 ARG A CA 1
ATOM 724 C C . ARG A 1 93 ? -19.072 1.663 49.507 1.00 51.59 93 ARG A C 1
ATOM 726 O O . ARG A 1 93 ? -19.117 1.012 48.471 1.00 51.59 93 ARG A O 1
ATOM 733 N N . GLN A 1 94 ? -19.701 1.334 50.636 1.00 58.62 94 GLN A N 1
ATOM 734 C CA . GLN A 1 94 ? -20.577 0.190 50.910 1.00 58.62 94 GLN A CA 1
ATOM 735 C C . GLN A 1 94 ? -21.786 0.097 49.953 1.00 58.62 94 GLN A C 1
ATOM 737 O O . GLN A 1 94 ? -22.326 1.129 49.557 1.00 58.62 94 GLN A O 1
ATOM 742 N N . SER A 1 95 ? -22.232 -1.147 49.715 1.00 50.22 95 SER A N 1
ATOM 743 C CA . SER A 1 95 ? -23.424 -1.659 48.995 1.00 50.22 95 SER A CA 1
ATOM 744 C C . SER A 1 95 ? -23.169 -2.298 47.609 1.00 50.22 95 SER A C 1
ATOM 746 O O . SER A 1 95 ? -22.656 -1.688 46.677 1.00 50.22 95 SER A O 1
ATOM 748 N N . ASP A 1 96 ? -23.475 -3.598 47.543 1.00 56.22 96 ASP A N 1
ATOM 749 C CA . ASP A 1 96 ? -23.647 -4.520 46.401 1.00 56.22 96 ASP A CA 1
ATOM 750 C C . ASP A 1 96 ? -22.472 -4.841 45.454 1.00 56.22 96 ASP A C 1
ATOM 752 O O . ASP A 1 96 ? -22.605 -5.657 44.542 1.00 56.22 96 ASP A O 1
ATOM 756 N N . GLY A 1 97 ? -21.272 -4.324 45.727 1.00 58.59 97 GLY A N 1
ATOM 757 C CA . GLY A 1 97 ? -19.985 -5.005 45.482 1.00 58.59 97 GLY A CA 1
ATOM 758 C C . GLY A 1 97 ? -19.525 -5.265 44.038 1.00 58.59 97 GLY A C 1
ATOM 759 O O . GLY A 1 97 ? -18.378 -5.670 43.855 1.00 58.59 97 GLY A O 1
ATOM 760 N N . LYS A 1 98 ? -20.354 -5.059 43.006 1.00 69.62 98 LYS A N 1
ATOM 761 C CA . LYS A 1 98 ? -20.000 -5.425 41.613 1.00 69.62 98 LYS A CA 1
ATOM 762 C C . LYS A 1 98 ? -20.433 -4.419 40.547 1.00 69.62 98 LYS A C 1
ATOM 764 O O . LYS A 1 98 ? -20.080 -4.596 39.377 1.00 69.62 98 LYS A O 1
ATOM 769 N N . SER A 1 99 ? -21.166 -3.371 40.928 1.00 81.62 99 SER A N 1
ATOM 770 C CA . SER A 1 99 ? -21.658 -2.340 40.010 1.00 81.62 99 SER A CA 1
ATOM 771 C C . SER A 1 99 ? -20.769 -1.094 39.987 1.00 81.62 99 SER A C 1
ATOM 773 O O . SER A 1 99 ? -20.364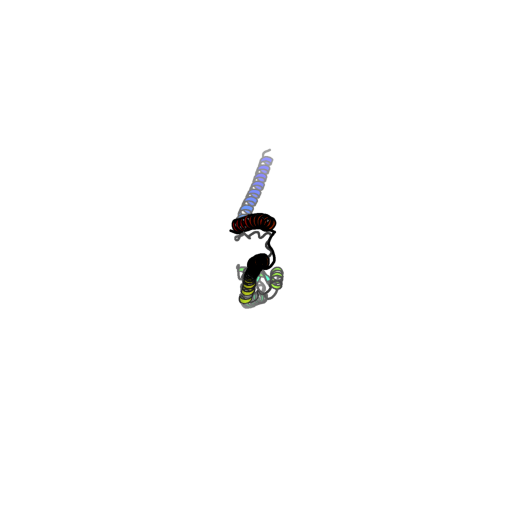 -0.591 41.034 1.00 81.62 99 SER A O 1
ATOM 775 N N . PHE A 1 100 ? -20.511 -0.545 38.802 1.00 85.44 100 PHE A N 1
ATOM 776 C CA . PHE A 1 100 ? -19.735 0.680 38.603 1.00 85.44 100 PHE A CA 1
ATOM 777 C C . PHE A 1 100 ? -20.261 1.485 37.401 1.00 85.44 100 PHE A C 1
ATOM 779 O O . PHE A 1 100 ? -20.821 0.910 36.466 1.00 85.44 100 PHE A O 1
ATOM 786 N N . PRO A 1 101 ? -20.098 2.820 37.380 1.00 88.19 101 PRO A N 1
ATOM 787 C CA . PRO A 1 101 ? -20.467 3.622 36.219 1.00 88.19 101 PRO A CA 1
ATOM 788 C C . PRO A 1 101 ? -19.454 3.437 35.082 1.00 88.19 101 PRO A C 1
ATOM 790 O O . PRO A 1 101 ? -18.243 3.510 35.293 1.00 88.19 101 PRO A O 1
ATOM 793 N N . CYS A 1 102 ? -19.944 3.253 33.856 1.00 90.81 102 CYS A N 1
ATOM 794 C CA . CYS A 1 102 ? -19.108 3.220 32.657 1.00 90.81 102 CYS A CA 1
ATOM 795 C C . CYS A 1 102 ? -18.292 4.527 32.511 1.00 90.81 102 CYS A C 1
ATOM 797 O O . CYS A 1 102 ? -18.891 5.604 32.543 1.00 90.81 102 CYS A O 1
ATOM 799 N N . PRO A 1 103 ? -16.967 4.470 32.266 1.00 90.56 103 PRO A N 1
ATOM 800 C CA . PRO A 1 103 ? -16.134 5.666 32.089 1.00 90.56 103 PRO A CA 1
ATOM 801 C C . PRO A 1 103 ? -16.567 6.602 30.952 1.00 90.56 103 PRO A C 1
ATOM 803 O O . PRO A 1 103 ? -16.336 7.803 31.038 1.00 90.56 103 PRO A O 1
ATOM 806 N N . LEU A 1 104 ? -17.209 6.068 29.906 1.00 89.31 104 LEU A N 1
ATOM 807 C CA . LEU A 1 104 ? -17.596 6.841 28.722 1.00 89.31 104 LEU A CA 1
ATOM 808 C C . LEU A 1 104 ? -19.001 7.444 28.827 1.00 89.31 104 LEU A C 1
ATOM 810 O O . LEU A 1 104 ? -19.197 8.616 28.526 1.00 89.31 104 LEU A O 1
ATOM 814 N N . CYS A 1 105 ? -19.987 6.663 29.278 1.00 92.56 105 CYS A N 1
ATOM 815 C CA . CYS A 1 105 ? -21.397 7.082 29.270 1.00 92.56 105 CYS A CA 1
ATOM 816 C C . CYS A 1 105 ? -22.062 7.129 30.649 1.00 92.56 105 CYS A C 1
ATOM 818 O O . CYS A 1 105 ? -23.244 7.448 30.745 1.00 92.56 105 CYS A O 1
ATOM 820 N N . ARG A 1 106 ? -21.335 6.778 31.716 1.00 90.06 106 ARG A N 1
ATOM 821 C CA . ARG A 1 106 ? -21.789 6.760 33.119 1.00 90.06 106 ARG A CA 1
ATOM 822 C C . ARG A 1 106 ? -22.963 5.830 33.451 1.00 90.06 106 ARG A C 1
ATOM 824 O O . ARG A 1 106 ? -23.334 5.758 34.618 1.00 90.06 106 ARG A O 1
ATOM 831 N N . LYS A 1 107 ? -23.502 5.066 32.490 1.00 89.75 107 LYS A N 1
ATOM 832 C CA . LYS A 1 107 ? -24.478 3.997 32.770 1.00 89.75 107 LYS A CA 1
ATOM 833 C C . LYS A 1 107 ? -23.892 3.000 33.771 1.00 89.75 107 LYS A C 1
ATOM 835 O O . LYS A 1 107 ? -22.732 2.603 33.634 1.00 89.75 107 LYS A O 1
ATOM 840 N N . VAL A 1 108 ? -24.693 2.601 34.754 1.00 87.88 108 VAL A N 1
ATOM 841 C CA . VAL A 1 108 ? -24.314 1.593 35.751 1.00 87.88 108 VAL A CA 1
ATOM 842 C C . VAL A 1 108 ? -24.157 0.244 35.052 1.00 87.88 108 VAL A C 1
ATOM 844 O O . VAL A 1 108 ? -25.029 -0.168 34.294 1.00 87.88 108 VAL A O 1
ATOM 847 N N . CYS A 1 109 ? -23.016 -0.401 35.266 1.00 87.75 109 CYS A N 1
ATOM 848 C CA . CYS A 1 109 ? -22.644 -1.682 34.677 1.00 87.75 109 CYS A CA 1
ATOM 849 C C . CYS A 1 109 ? -22.178 -2.627 35.786 1.00 87.75 109 CYS A C 1
ATOM 851 O O . CYS A 1 109 ? -21.571 -2.173 36.754 1.00 87.75 109 CYS A O 1
ATOM 853 N N . CYS A 1 110 ? -22.404 -3.930 35.624 1.00 85.94 110 CYS A N 1
ATOM 854 C CA . CYS A 1 110 ? -21.930 -4.951 36.560 1.00 85.94 110 CYS A CA 1
ATOM 855 C C . CYS A 1 110 ? -20.817 -5.789 35.937 1.00 85.94 110 CYS A C 1
ATOM 857 O O . CYS A 1 110 ? -20.914 -6.162 34.768 1.00 85.94 110 CYS A O 1
ATOM 859 N N . LEU A 1 111 ? -19.786 -6.121 36.720 1.00 82.88 111 LEU A N 1
ATOM 860 C CA . LEU A 1 111 ? -18.620 -6.862 36.221 1.00 82.88 111 LEU A CA 1
ATOM 861 C C . LEU A 1 111 ? -18.943 -8.306 35.792 1.00 82.88 111 LEU A C 1
ATOM 863 O O . LEU A 1 111 ? -18.252 -8.862 34.947 1.00 82.88 111 LEU A O 1
ATOM 867 N N . GLU A 1 112 ? -20.009 -8.887 36.339 1.00 84.31 112 GLU A N 1
ATOM 868 C CA . GLU A 1 112 ? -20.495 -10.235 36.001 1.00 84.31 112 GLU A CA 1
ATOM 869 C C . GLU A 1 112 ? -21.157 -10.304 34.623 1.00 84.31 112 GLU A C 1
ATOM 871 O O . GLU A 1 112 ? -21.151 -11.348 33.984 1.00 84.31 112 GLU A O 1
ATOM 876 N N . ASN A 1 113 ? -21.683 -9.176 34.142 1.00 85.69 113 ASN A N 1
ATOM 877 C CA . ASN A 1 113 ? -22.425 -9.095 32.885 1.00 85.69 113 ASN A CA 1
ATOM 878 C C . ASN A 1 113 ? -21.556 -8.567 31.737 1.00 85.69 113 ASN A C 1
ATOM 880 O O . ASN A 1 113 ? -22.051 -7.931 30.804 1.00 85.69 113 ASN A O 1
ATOM 884 N N . VAL A 1 114 ? -20.244 -8.759 31.845 1.00 90.81 114 VAL A N 1
ATOM 885 C CA . VAL A 1 114 ? -19.266 -8.300 30.864 1.00 90.81 114 VAL A CA 1
ATOM 886 C C . VAL A 1 114 ? -18.971 -9.434 29.894 1.00 90.81 114 VAL A C 1
ATOM 888 O O . VAL A 1 114 ? -18.620 -10.536 30.304 1.00 90.81 114 VAL A O 1
ATOM 891 N N . VAL A 1 115 ? -19.068 -9.148 28.599 1.00 94.56 115 VAL A N 1
ATOM 892 C CA . VAL A 1 115 ? -18.846 -10.130 27.525 1.00 94.56 115 VAL A CA 1
ATOM 893 C C . VAL A 1 115 ? -17.562 -9.790 26.774 1.00 94.56 115 VAL A C 1
ATOM 895 O O . VAL A 1 115 ? -17.118 -8.645 26.772 1.00 94.56 115 VAL A O 1
ATOM 898 N N . LYS A 1 116 ? -16.917 -10.779 26.160 1.00 95.44 116 LYS A N 1
ATOM 899 C CA . LYS A 1 116 ? -15.723 -10.575 25.333 1.00 95.44 116 LYS A CA 1
ATOM 900 C C . LYS A 1 116 ? -16.082 -10.090 23.930 1.00 95.44 116 LYS A C 1
ATOM 902 O O . LYS A 1 116 ? -17.033 -10.579 23.330 1.00 95.44 116 LYS A O 1
ATOM 907 N N . ASN A 1 117 ? -15.299 -9.151 23.404 1.00 94.62 117 ASN A N 1
ATOM 908 C CA . ASN A 1 117 ? -15.381 -8.711 22.016 1.00 94.62 117 ASN A CA 1
ATOM 909 C C . ASN A 1 117 ? -14.354 -9.463 21.161 1.00 94.62 117 ASN A C 1
ATOM 911 O O . ASN A 1 117 ? -13.239 -8.982 20.959 1.00 94.62 117 ASN A O 1
ATOM 915 N N . TYR A 1 118 ? -14.731 -10.643 20.673 1.00 94.44 118 TYR A N 1
ATOM 916 C CA . TYR A 1 118 ? -13.860 -11.457 19.820 1.00 94.44 118 TYR A CA 1
ATOM 917 C C . TYR A 1 118 ? -13.624 -10.836 18.440 1.00 94.44 118 TYR A C 1
ATOM 919 O O . TYR A 1 118 ? -12.578 -11.058 17.853 1.00 94.44 118 TYR A O 1
ATOM 927 N N . ILE A 1 119 ? -14.527 -9.974 17.957 1.00 91.94 119 ILE A N 1
ATOM 928 C CA . ILE A 1 119 ? -14.339 -9.282 16.673 1.00 91.94 119 ILE A CA 1
ATOM 929 C C . ILE A 1 119 ? -13.099 -8.383 16.727 1.00 91.94 119 ILE A C 1
ATOM 931 O O . ILE A 1 119 ? -12.319 -8.357 15.783 1.00 91.94 119 ILE A O 1
ATOM 935 N N . ILE A 1 120 ? -12.886 -7.663 17.835 1.00 90.50 120 ILE A N 1
ATOM 936 C CA . ILE A 1 120 ? -11.681 -6.836 17.989 1.00 90.50 120 ILE A CA 1
ATOM 937 C C . ILE A 1 120 ? -10.421 -7.704 18.061 1.00 90.50 120 ILE A C 1
ATOM 939 O O . ILE A 1 120 ? -9.407 -7.336 17.481 1.00 90.50 120 ILE A O 1
ATOM 943 N N . GLU A 1 121 ? -10.486 -8.857 18.726 1.00 89.88 121 GLU A N 1
ATOM 944 C CA . GLU A 1 121 ? -9.371 -9.811 18.756 1.00 89.88 121 GLU A CA 1
ATOM 945 C C . GLU A 1 121 ? -9.043 -10.346 17.357 1.00 89.88 121 GLU A C 1
ATOM 947 O O . GLU A 1 121 ? -7.888 -10.308 16.945 1.00 89.88 121 GLU A O 1
ATOM 952 N N . ASP A 1 122 ? -10.052 -10.757 16.590 1.00 89.62 122 ASP A N 1
ATOM 953 C CA . ASP A 1 122 ? -9.883 -11.243 15.219 1.00 89.62 122 ASP A CA 1
ATOM 954 C C . ASP A 1 122 ? -9.313 -10.171 14.289 1.00 89.62 122 ASP A C 1
ATOM 956 O O . ASP A 1 122 ? -8.458 -10.469 13.454 1.00 89.62 122 ASP A O 1
ATOM 960 N N . ILE A 1 123 ? -9.767 -8.923 14.438 1.00 88.19 123 ILE A N 1
ATOM 961 C CA . ILE A 1 123 ? -9.229 -7.781 13.695 1.00 88.19 123 ILE A CA 1
ATOM 962 C C . ILE A 1 123 ? -7.744 -7.596 14.028 1.00 88.19 123 ILE A C 1
ATOM 964 O O . ILE A 1 123 ? -6.931 -7.519 13.113 1.00 88.19 123 ILE A O 1
ATOM 968 N N . LEU A 1 124 ? -7.380 -7.572 15.313 1.00 86.88 124 LEU A N 1
ATOM 969 C CA . LEU A 1 124 ? -5.994 -7.385 15.757 1.00 86.88 124 LEU A CA 1
ATOM 970 C C . LEU A 1 124 ? -5.076 -8.529 15.320 1.00 86.88 124 LEU A C 1
ATOM 972 O O . LEU A 1 124 ? -3.953 -8.280 14.898 1.00 86.88 124 LEU A O 1
ATOM 976 N N . ASN A 1 125 ? -5.560 -9.772 15.352 1.00 84.56 125 ASN A N 1
ATOM 977 C CA . ASN A 1 125 ? -4.801 -10.944 14.907 1.00 84.56 125 ASN A CA 1
ATOM 978 C C . ASN A 1 125 ? -4.484 -10.923 13.407 1.00 84.56 125 ASN A C 1
ATOM 980 O O . ASN A 1 125 ? -3.541 -11.576 12.967 1.00 84.56 125 ASN A O 1
ATOM 984 N N . ARG A 1 126 ? -5.292 -10.213 12.615 1.00 82.94 126 ARG A N 1
ATOM 985 C CA . ARG A 1 126 ? -5.117 -10.069 11.163 1.00 82.94 126 ARG A CA 1
ATOM 986 C C . ARG A 1 126 ? -4.423 -8.768 10.776 1.00 82.94 126 ARG A C 1
ATOM 988 O O . ARG A 1 126 ? -4.206 -8.537 9.590 1.00 82.94 126 ARG A O 1
ATOM 995 N N . MET A 1 127 ? -4.096 -7.918 11.745 1.00 76.44 127 MET A N 1
ATOM 996 C CA . MET A 1 127 ? -3.306 -6.725 11.488 1.00 76.44 127 MET A CA 1
ATOM 997 C C . MET A 1 127 ? -1.846 -7.115 11.336 1.00 76.44 127 MET A C 1
ATOM 999 O O . MET A 1 127 ? -1.184 -7.520 12.287 1.00 76.44 127 MET A O 1
ATOM 1003 N N . GLU A 1 128 ? -1.334 -6.950 10.126 1.00 66.62 128 GLU A N 1
ATOM 1004 C CA . GLU A 1 128 ? 0.100 -6.844 9.925 1.00 66.62 128 GLU A CA 1
ATOM 1005 C C . GLU A 1 128 ? 0.521 -5.439 10.359 1.00 66.62 128 GLU A C 1
ATOM 1007 O O . GLU A 1 128 ? -0.090 -4.441 9.964 1.00 66.62 128 GLU A O 1
ATOM 1012 N N . MET A 1 129 ? 1.561 -5.348 11.191 1.00 58.44 129 MET A N 1
ATOM 1013 C CA . MET A 1 129 ? 2.259 -4.080 11.364 1.00 58.44 129 MET A CA 1
ATOM 1014 C C . MET A 1 129 ? 2.743 -3.687 9.973 1.00 58.44 129 MET A C 1
ATOM 1016 O O . MET A 1 129 ? 3.536 -4.420 9.380 1.00 58.44 129 MET A O 1
ATOM 1020 N N . LEU A 1 130 ? 2.244 -2.567 9.440 1.00 55.22 130 LEU A N 1
ATOM 1021 C CA . LEU A 1 130 ? 2.869 -1.986 8.262 1.00 55.22 130 LEU A CA 1
ATOM 1022 C C . LEU A 1 130 ? 4.349 -1.830 8.614 1.00 55.22 130 LEU A C 1
ATOM 1024 O O . LEU A 1 130 ? 4.656 -1.289 9.685 1.00 55.22 130 LEU A O 1
ATOM 1028 N N . PRO A 1 131 ? 5.257 -2.358 7.783 1.00 53.03 131 PRO A N 1
ATOM 1029 C CA . PRO A 1 131 ? 6.655 -2.103 8.018 1.00 53.03 131 PRO A CA 1
ATOM 1030 C C . PRO A 1 131 ? 6.869 -0.590 8.010 1.00 53.03 131 PRO A C 1
ATOM 1032 O O . PRO A 1 131 ? 6.091 0.145 7.393 1.00 53.03 131 PRO A O 1
ATOM 1035 N N . ASP A 1 132 ? 7.880 -0.158 8.761 1.00 58.53 132 ASP A N 1
ATOM 1036 C CA . ASP A 1 132 ? 8.267 1.235 8.987 1.00 58.53 132 ASP A CA 1
ATOM 1037 C C . ASP A 1 132 ? 7.987 2.120 7.755 1.00 58.53 132 ASP A C 1
ATOM 1039 O O . ASP A 1 132 ? 8.193 1.678 6.628 1.00 58.53 132 ASP A O 1
ATOM 1043 N N . GLU A 1 133 ? 7.531 3.365 7.930 1.00 57.31 133 GLU A N 1
ATOM 1044 C CA . GLU A 1 133 ? 7.139 4.293 6.841 1.00 57.31 133 GLU A CA 1
ATOM 1045 C C . GLU A 1 133 ? 8.156 4.348 5.674 1.00 57.31 133 GLU A C 1
ATOM 1047 O O . GLU A 1 133 ? 7.799 4.619 4.522 1.00 57.31 133 GLU A O 1
ATOM 1052 N N . ALA A 1 134 ? 9.427 4.051 5.964 1.00 60.00 134 ALA A N 1
ATOM 1053 C CA . ALA A 1 134 ? 10.494 3.835 4.995 1.00 60.00 134 ALA A CA 1
ATOM 1054 C C . ALA A 1 134 ? 10.221 2.686 3.999 1.00 60.00 134 ALA A C 1
ATOM 1056 O O . ALA A 1 134 ? 10.372 2.897 2.799 1.00 60.00 134 ALA A O 1
ATOM 1057 N N . GLU A 1 135 ? 9.771 1.515 4.452 1.00 55.81 135 GLU A N 1
ATOM 1058 C CA . GLU A 1 135 ? 9.528 0.324 3.627 1.00 55.81 135 GLU A CA 1
ATOM 1059 C C . GLU A 1 135 ? 8.277 0.479 2.743 1.00 55.81 135 GLU A C 1
ATOM 1061 O O . GLU A 1 135 ? 8.285 0.070 1.583 1.00 55.81 135 GLU A O 1
ATOM 1066 N N . TYR A 1 136 ? 7.211 1.137 3.221 1.00 61.22 136 TYR A N 1
ATOM 1067 C CA . TYR A 1 136 ? 6.036 1.439 2.383 1.00 61.22 136 TYR A CA 1
ATOM 1068 C C . TYR A 1 136 ? 6.348 2.497 1.313 1.00 61.22 136 TYR A C 1
ATOM 1070 O O . TYR A 1 136 ? 5.975 2.328 0.144 1.00 61.22 136 TYR A O 1
ATOM 1078 N N . ARG A 1 137 ? 7.096 3.558 1.665 1.00 59.09 137 ARG A N 1
ATOM 1079 C CA . ARG A 1 137 ? 7.635 4.501 0.669 1.00 59.09 137 ARG A CA 1
ATOM 1080 C C . ARG A 1 137 ? 8.560 3.810 -0.312 1.00 59.09 137 ARG A C 1
ATOM 1082 O O . ARG A 1 137 ? 8.493 4.132 -1.491 1.00 59.09 137 ARG A O 1
ATOM 1089 N N . GLU A 1 138 ? 9.388 2.878 0.141 1.00 60.44 138 GLU A N 1
ATOM 1090 C CA . GLU A 1 138 ? 10.277 2.098 -0.713 1.00 60.44 138 GLU A CA 1
ATOM 1091 C C . GLU A 1 138 ? 9.486 1.201 -1.663 1.00 60.44 138 GLU A C 1
ATOM 1093 O O . GLU A 1 138 ? 9.791 1.192 -2.847 1.00 60.44 138 GLU A O 1
ATOM 1098 N N . LYS A 1 139 ? 8.405 0.549 -1.218 1.00 61.62 139 LYS A N 1
ATOM 1099 C CA . LYS A 1 139 ? 7.511 -0.258 -2.072 1.00 61.62 139 LYS A CA 1
ATOM 1100 C C . LYS A 1 139 ? 6.770 0.585 -3.114 1.00 61.62 139 LYS A C 1
ATOM 1102 O O . LYS A 1 139 ? 6.685 0.201 -4.284 1.00 61.62 139 LYS A O 1
ATOM 1107 N N . LEU A 1 140 ? 6.267 1.757 -2.722 1.00 63.94 140 LEU A N 1
ATOM 1108 C CA . LEU A 1 140 ? 5.615 2.700 -3.637 1.00 63.94 140 LEU A CA 1
ATOM 1109 C C . LEU A 1 140 ? 6.628 3.327 -4.609 1.00 63.94 140 LEU A C 1
ATOM 1111 O O . LEU A 1 140 ? 6.366 3.405 -5.813 1.00 63.94 140 LEU A O 1
ATOM 1115 N N . ALA A 1 141 ? 7.812 3.701 -4.121 1.00 64.31 141 ALA A N 1
ATOM 1116 C CA . ALA A 1 141 ? 8.935 4.143 -4.938 1.00 64.31 141 ALA A CA 1
ATOM 1117 C C . ALA A 1 141 ? 9.410 3.026 -5.875 1.00 64.31 141 ALA A C 1
ATOM 1119 O O . ALA A 1 141 ? 9.704 3.320 -7.030 1.00 64.31 141 ALA A O 1
ATOM 1120 N N . LEU A 1 142 ? 9.394 1.757 -5.452 1.00 68.31 142 LEU A N 1
ATOM 1121 C CA . LEU A 1 142 ? 9.704 0.590 -6.284 1.00 68.31 142 LEU A CA 1
ATOM 1122 C C . LEU A 1 142 ? 8.714 0.466 -7.439 1.00 68.31 142 LEU A C 1
ATOM 1124 O O . LEU A 1 142 ? 9.116 0.190 -8.563 1.00 68.31 142 LEU A O 1
ATOM 1128 N N . SER A 1 143 ? 7.422 0.697 -7.195 1.00 66.62 143 SER A N 1
ATOM 1129 C CA . SER A 1 143 ? 6.410 0.624 -8.255 1.00 66.62 143 SER A CA 1
ATOM 1130 C C . SER A 1 143 ? 6.613 1.708 -9.325 1.00 66.62 143 SER A C 1
ATOM 1132 O O . SER A 1 143 ? 6.626 1.406 -10.520 1.00 66.62 143 SER A O 1
ATOM 1134 N N . ASN A 1 144 ? 6.880 2.951 -8.908 1.00 68.12 144 ASN A N 1
ATOM 1135 C CA . ASN A 1 144 ? 7.121 4.075 -9.814 1.00 68.12 144 ASN A CA 1
ATOM 1136 C C . ASN A 1 144 ? 8.471 3.957 -10.536 1.00 68.12 144 ASN A C 1
ATOM 1138 O O . ASN A 1 144 ? 8.561 4.227 -11.735 1.00 68.12 144 ASN A O 1
ATOM 1142 N N . THR A 1 145 ? 9.515 3.511 -9.834 1.00 72.00 145 THR A N 1
ATOM 1143 C CA . THR A 1 145 ? 10.840 3.274 -10.426 1.00 72.00 145 THR A CA 1
ATOM 1144 C C . THR A 1 145 ? 10.836 2.079 -11.369 1.00 72.00 145 THR A C 1
ATOM 1146 O O . THR A 1 145 ? 11.484 2.160 -12.407 1.00 72.00 145 THR A O 1
ATOM 1149 N N . ARG A 1 146 ? 10.061 1.019 -11.099 1.00 79.56 146 ARG A N 1
ATOM 1150 C CA . ARG A 1 146 ? 9.887 -0.116 -12.019 1.00 79.56 146 ARG A CA 1
ATOM 1151 C C . ARG A 1 146 ? 9.273 0.326 -13.342 1.00 79.56 146 ARG A C 1
ATOM 1153 O O . ARG A 1 146 ? 9.838 0.034 -14.387 1.00 79.56 146 ARG A O 1
ATOM 1160 N N . ILE A 1 147 ? 8.179 1.089 -13.305 1.00 75.94 147 ILE A N 1
ATOM 1161 C CA . ILE A 1 147 ? 7.530 1.598 -14.526 1.00 75.94 147 ILE A CA 1
ATOM 1162 C C . ILE A 1 147 ? 8.463 2.556 -15.281 1.00 75.94 147 ILE A C 1
ATOM 1164 O O . ILE A 1 147 ? 8.551 2.504 -16.507 1.00 75.94 147 ILE A O 1
ATOM 1168 N N . ALA A 1 148 ? 9.179 3.434 -14.570 1.00 73.75 148 ALA A N 1
ATOM 1169 C CA . ALA A 1 148 ? 10.150 4.332 -15.192 1.00 73.75 148 ALA A CA 1
ATOM 1170 C C . ALA A 1 148 ? 11.315 3.563 -15.837 1.00 73.75 148 ALA A C 1
ATOM 1172 O O . ALA A 1 148 ? 11.702 3.878 -16.961 1.00 73.75 148 ALA A O 1
ATOM 1173 N N . LYS A 1 149 ? 11.830 2.530 -15.163 1.00 83.38 149 LYS A N 1
ATOM 1174 C CA . LYS A 1 149 ? 12.881 1.642 -15.666 1.00 83.38 149 LYS A CA 1
ATOM 1175 C C . LYS A 1 149 ? 12.423 0.888 -16.914 1.00 83.38 149 LYS A C 1
ATOM 1177 O O . LYS A 1 149 ? 13.113 0.965 -17.920 1.00 83.38 149 LYS A O 1
ATOM 1182 N N . GLU A 1 150 ? 11.246 0.263 -16.888 1.00 84.88 150 GLU A N 1
ATOM 1183 C CA . GLU A 1 150 ? 10.675 -0.446 -18.045 1.00 84.88 150 GLU A CA 1
ATOM 1184 C C . GLU A 1 150 ? 10.531 0.488 -19.262 1.00 84.88 150 GLU A C 1
ATOM 1186 O O . GLU A 1 150 ? 10.899 0.123 -20.377 1.00 84.88 150 GLU A O 1
ATOM 1191 N N . ARG A 1 151 ? 10.073 1.732 -19.056 1.00 89.62 151 ARG A N 1
ATOM 1192 C CA . ARG A 1 151 ? 9.989 2.741 -20.130 1.00 89.62 151 ARG A CA 1
ATOM 1193 C C . ARG A 1 151 ? 11.358 3.138 -20.681 1.00 89.62 151 ARG A C 1
ATOM 1195 O O . ARG A 1 151 ? 11.493 3.333 -21.888 1.00 89.62 151 ARG A O 1
ATOM 1202 N N . ILE A 1 152 ? 12.355 3.307 -19.811 1.00 88.06 152 ILE A N 1
ATOM 1203 C CA . ILE A 1 152 ? 13.725 3.636 -20.226 1.00 88.06 152 ILE A CA 1
ATOM 1204 C C . ILE A 1 152 ? 14.326 2.466 -21.005 1.00 88.06 152 ILE A C 1
ATOM 1206 O O . ILE A 1 152 ? 14.887 2.690 -22.069 1.00 88.06 152 ILE A O 1
ATOM 1210 N N . GLU A 1 153 ? 14.160 1.233 -20.529 1.00 90.62 153 GLU A N 1
ATOM 1211 C CA . GLU A 1 153 ? 14.655 0.024 -21.194 1.00 90.62 153 GLU A CA 1
ATOM 1212 C C . GLU A 1 153 ? 14.019 -0.166 -22.574 1.00 90.62 153 GLU A C 1
ATOM 1214 O O . GLU A 1 153 ? 14.739 -0.404 -23.542 1.00 90.62 153 GLU A O 1
ATOM 1219 N N . GLN A 1 154 ? 12.702 0.037 -22.700 1.00 92.94 154 GLN A N 1
ATOM 1220 C CA . GLN A 1 154 ? 12.027 0.047 -24.002 1.00 92.94 154 GLN A CA 1
ATOM 1221 C C . GLN A 1 154 ? 12.628 1.098 -24.938 1.00 92.94 154 GLN A C 1
ATOM 1223 O O . GLN A 1 154 ? 12.968 0.797 -26.079 1.00 92.94 154 GLN A O 1
ATOM 1228 N N . LYS A 1 155 ? 12.832 2.324 -24.445 1.00 94.44 155 LYS A N 1
ATOM 1229 C CA . LYS A 1 155 ? 13.391 3.405 -25.260 1.00 94.44 155 LYS A CA 1
ATOM 1230 C C . LYS A 1 155 ? 14.850 3.161 -25.646 1.00 94.44 155 LYS A C 1
ATOM 1232 O O . LYS A 1 155 ? 15.245 3.523 -26.752 1.00 94.44 155 LYS A O 1
ATOM 1237 N N . CYS A 1 156 ? 15.642 2.546 -24.771 1.00 92.44 156 CYS A N 1
ATOM 1238 C CA . CYS A 1 156 ? 16.999 2.110 -25.086 1.00 92.44 156 CYS A CA 1
ATOM 1239 C C . CYS A 1 156 ? 16.987 1.047 -26.189 1.00 92.44 156 CYS A C 1
ATOM 1241 O O . CYS A 1 156 ? 17.713 1.202 -27.166 1.00 92.44 156 CYS A O 1
ATOM 1243 N N . ALA A 1 157 ? 16.116 0.039 -26.095 1.00 95.44 157 ALA A N 1
ATOM 1244 C CA . ALA A 1 157 ? 15.981 -0.995 -27.122 1.00 95.44 157 ALA A CA 1
ATOM 1245 C C . ALA A 1 157 ? 15.552 -0.415 -28.485 1.00 95.44 157 ALA A C 1
ATOM 1247 O O . ALA A 1 157 ? 16.123 -0.765 -29.520 1.00 95.44 157 ALA A O 1
ATOM 1248 N N . ASP A 1 158 ? 14.601 0.523 -28.496 1.00 95.19 158 ASP A N 1
ATOM 1249 C CA . ASP A 1 158 ? 14.163 1.211 -29.718 1.00 95.19 158 ASP A CA 1
ATOM 1250 C C . ASP A 1 158 ? 15.293 2.039 -30.347 1.00 95.19 158 ASP A C 1
ATOM 1252 O O . ASP A 1 158 ? 15.495 2.020 -31.567 1.00 95.19 158 ASP A O 1
ATOM 1256 N N . LEU A 1 159 ? 16.054 2.761 -29.519 1.00 95.50 159 LEU A N 1
ATOM 1257 C CA . LEU A 1 159 ? 17.202 3.548 -29.971 1.00 95.50 159 LEU A CA 1
ATOM 1258 C C . LEU A 1 159 ? 18.324 2.659 -30.506 1.00 95.50 159 LEU A C 1
ATOM 1260 O O . LEU A 1 159 ? 18.910 2.985 -31.536 1.00 95.50 159 LEU A O 1
ATOM 1264 N N . GLU A 1 160 ? 18.605 1.530 -29.860 1.00 96.19 160 GLU A N 1
ATOM 1265 C CA . GLU A 1 160 ? 19.564 0.538 -30.349 1.00 96.19 160 GLU A CA 1
ATOM 1266 C C . GLU A 1 160 ? 19.131 -0.034 -31.699 1.00 96.19 160 GLU A C 1
ATOM 1268 O O . GLU A 1 160 ? 19.937 -0.107 -32.630 1.00 96.19 160 GLU A O 1
ATOM 1273 N N . LEU A 1 161 ? 17.846 -0.361 -31.859 1.00 96.81 161 LEU A N 1
ATOM 1274 C CA . LEU A 1 161 ? 17.302 -0.828 -33.131 1.00 96.81 161 LEU A CA 1
ATOM 1275 C C . LEU A 1 161 ? 17.451 0.237 -34.226 1.00 96.81 161 LEU A C 1
ATOM 1277 O O . LEU A 1 161 ? 17.868 -0.079 -35.344 1.00 96.81 161 LEU A O 1
ATOM 1281 N N . SER A 1 162 ? 17.147 1.497 -33.912 1.00 95.81 162 SER A N 1
ATOM 1282 C CA . SER A 1 162 ? 17.310 2.616 -34.844 1.00 95.81 162 SER A CA 1
ATOM 1283 C C . SER A 1 162 ? 18.777 2.841 -35.212 1.00 95.81 162 SER A C 1
ATOM 1285 O O . SER A 1 162 ? 19.094 2.999 -36.390 1.00 95.81 162 SER A O 1
ATOM 1287 N N . ASN A 1 163 ? 19.688 2.806 -34.239 1.00 95.62 163 ASN A N 1
ATOM 1288 C CA . ASN A 1 163 ? 21.124 2.935 -34.483 1.00 95.62 163 ASN A CA 1
ATOM 1289 C C . ASN A 1 163 ? 21.637 1.812 -35.384 1.00 95.62 163 ASN A C 1
ATOM 1291 O O . ASN A 1 163 ? 22.328 2.082 -36.364 1.00 95.62 163 ASN A O 1
ATOM 1295 N N . ASN A 1 164 ? 21.249 0.566 -35.117 1.00 96.12 164 ASN A N 1
ATOM 1296 C CA . ASN A 1 164 ? 21.643 -0.577 -35.937 1.00 96.12 164 ASN A CA 1
ATOM 1297 C C . ASN A 1 164 ? 21.127 -0.455 -37.379 1.00 96.12 164 ASN A C 1
ATOM 1299 O O . ASN A 1 164 ? 21.862 -0.757 -38.321 1.00 96.12 164 ASN A O 1
ATOM 1303 N N . ARG A 1 165 ? 19.900 0.049 -37.573 1.00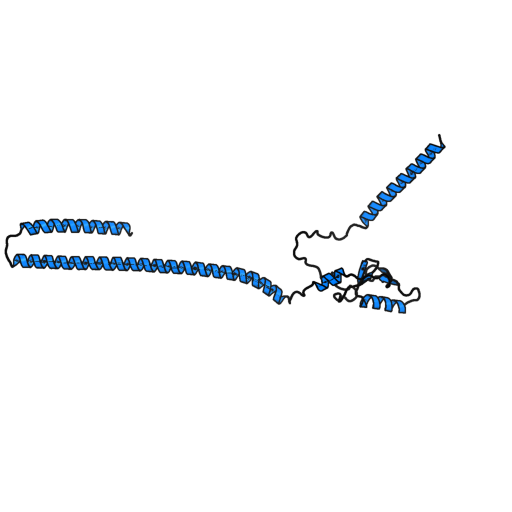 96.38 165 ARG A N 1
ATOM 1304 C CA . ARG A 1 165 ? 19.356 0.348 -38.909 1.00 96.38 165 ARG A CA 1
ATOM 1305 C C . ARG A 1 165 ? 20.166 1.422 -39.627 1.00 96.38 165 ARG A C 1
ATOM 1307 O O . ARG A 1 165 ? 20.575 1.200 -40.762 1.00 96.38 165 ARG A O 1
ATOM 1314 N N . LEU A 1 166 ? 20.460 2.539 -38.963 1.00 96.50 166 LEU A N 1
ATOM 1315 C CA . LEU A 1 166 ? 21.262 3.620 -39.545 1.00 96.50 166 LEU A CA 1
ATOM 1316 C C . LEU A 1 166 ? 22.676 3.149 -39.904 1.00 96.50 166 LEU A C 1
ATOM 1318 O O . LEU A 1 166 ? 23.178 3.464 -40.981 1.00 96.50 166 LEU A O 1
ATOM 1322 N N . ILE A 1 167 ? 23.307 2.345 -39.046 1.00 96.81 167 ILE A N 1
ATOM 1323 C CA . ILE A 1 167 ? 24.614 1.737 -39.327 1.00 96.81 167 ILE A CA 1
ATOM 1324 C C . ILE A 1 167 ? 24.532 0.844 -40.570 1.00 96.81 167 ILE A C 1
ATOM 1326 O O . ILE A 1 167 ? 25.404 0.924 -41.441 1.00 96.81 167 ILE A O 1
ATOM 1330 N N . ALA A 1 168 ? 23.489 0.019 -40.690 1.00 96.50 168 ALA A N 1
ATOM 1331 C CA . ALA A 1 168 ? 23.280 -0.826 -41.862 1.00 96.50 168 ALA A CA 1
ATOM 1332 C C . ALA A 1 168 ? 23.067 0.005 -43.139 1.00 96.50 168 ALA A C 1
ATOM 1334 O O . ALA A 1 168 ? 23.688 -0.287 -44.161 1.00 96.50 168 ALA A O 1
ATOM 1335 N N . GLU A 1 169 ? 22.273 1.076 -43.076 1.00 96.31 169 GLU A N 1
ATOM 1336 C CA . GLU A 1 169 ? 22.045 1.993 -44.200 1.00 96.31 169 GLU A CA 1
ATOM 1337 C C . GLU A 1 169 ? 23.324 2.708 -44.639 1.00 96.31 169 GLU A C 1
ATOM 1339 O O . GLU A 1 169 ? 23.633 2.746 -45.831 1.00 96.31 169 GLU A O 1
ATOM 1344 N N . ILE A 1 170 ? 24.100 3.244 -43.694 1.00 96.31 170 ILE A N 1
ATOM 1345 C CA . ILE A 1 170 ? 25.396 3.875 -43.980 1.00 96.31 170 ILE A CA 1
ATOM 1346 C C . ILE A 1 170 ? 26.336 2.855 -44.624 1.00 96.31 170 ILE A C 1
ATOM 1348 O O . ILE A 1 170 ? 27.023 3.166 -45.597 1.00 96.31 170 ILE A O 1
ATOM 1352 N N . THR A 1 171 ? 26.356 1.626 -44.111 1.00 95.69 171 THR A N 1
ATOM 1353 C CA . THR A 1 171 ? 27.200 0.554 -44.647 1.00 95.69 171 THR A CA 1
ATOM 1354 C C . THR A 1 171 ? 26.782 0.172 -46.067 1.00 95.69 171 THR A C 1
ATOM 1356 O O . THR A 1 171 ? 27.646 -0.022 -46.923 1.00 95.69 171 THR A O 1
ATOM 1359 N N . ASP A 1 172 ? 25.482 0.099 -46.358 1.00 96.00 172 ASP A N 1
ATOM 1360 C CA . ASP A 1 172 ? 24.972 -0.178 -47.704 1.00 96.00 172 ASP A CA 1
ATOM 1361 C C . ASP A 1 172 ? 25.267 0.969 -48.682 1.00 96.00 172 ASP A C 1
ATOM 1363 O O . ASP A 1 172 ? 25.740 0.724 -49.795 1.00 96.00 172 ASP A O 1
ATOM 1367 N N . ARG A 1 173 ? 25.084 2.226 -48.253 1.00 95.31 173 ARG A N 1
ATOM 1368 C CA . ARG A 1 173 ? 25.467 3.411 -49.041 1.00 95.31 173 ARG A CA 1
ATOM 1369 C C . ARG A 1 173 ? 26.955 3.390 -49.380 1.00 95.31 173 ARG A C 1
ATOM 1371 O O . ARG A 1 173 ? 27.299 3.478 -50.555 1.00 95.31 173 ARG A O 1
ATOM 1378 N N . LYS A 1 174 ? 27.829 3.145 -48.400 1.00 95.19 174 LYS A N 1
ATOM 1379 C CA . LYS A 1 174 ? 29.279 3.024 -48.635 1.00 95.19 174 LYS A CA 1
ATOM 1380 C C . LYS A 1 174 ? 29.625 1.871 -49.577 1.00 95.19 174 LYS A C 1
ATOM 1382 O O . LYS A 1 174 ? 30.463 2.029 -50.459 1.00 95.19 174 LYS A O 1
ATOM 1387 N N . LYS A 1 175 ? 28.968 0.712 -49.452 1.00 94.94 175 LYS A N 1
ATOM 1388 C CA . LYS A 1 175 ? 29.159 -0.413 -50.388 1.00 94.94 175 LYS A CA 1
ATOM 1389 C C . LYS A 1 175 ? 28.738 -0.051 -51.813 1.00 94.94 175 LYS A C 1
ATOM 1391 O O . LYS A 1 175 ? 29.427 -0.430 -52.759 1.00 94.94 175 LYS A O 1
ATOM 1396 N N . LYS A 1 176 ? 27.628 0.677 -51.980 1.00 94.44 176 LYS A N 1
ATOM 1397 C CA . LYS A 1 176 ? 27.177 1.202 -53.280 1.00 94.44 176 LYS A CA 1
ATOM 1398 C C . LYS A 1 176 ? 28.191 2.180 -53.867 1.00 94.44 176 LYS A C 1
ATOM 1400 O O . LYS A 1 176 ? 28.553 2.018 -55.027 1.00 94.44 176 LYS A O 1
ATOM 1405 N N . GLU A 1 177 ? 28.683 3.126 -53.073 1.00 94.50 177 GLU A N 1
ATOM 1406 C CA . GLU A 1 177 ? 29.716 4.085 -53.487 1.00 94.50 177 GLU A CA 1
ATOM 1407 C C . GLU A 1 177 ? 30.996 3.377 -53.935 1.00 94.50 177 GLU A C 1
ATOM 1409 O O . GLU A 1 177 ? 31.481 3.635 -55.034 1.00 94.50 177 GLU A O 1
ATOM 1414 N N . ILE A 1 178 ? 31.490 2.416 -53.146 1.00 95.12 178 ILE A N 1
ATOM 1415 C CA . ILE A 1 178 ? 32.672 1.619 -53.502 1.00 95.12 178 ILE A CA 1
ATOM 1416 C C . ILE A 1 178 ? 32.428 0.839 -54.797 1.00 95.12 178 ILE A C 1
ATOM 1418 O O . ILE A 1 178 ? 33.267 0.866 -55.692 1.00 95.12 178 ILE A O 1
ATOM 1422 N N . ARG A 1 179 ? 31.276 0.174 -54.947 1.00 93.81 179 ARG A N 1
ATOM 1423 C CA . ARG A 1 179 ? 30.943 -0.565 -56.176 1.00 93.81 179 ARG A CA 1
ATOM 1424 C C . ARG A 1 179 ? 30.882 0.352 -57.396 1.00 93.81 179 ARG A C 1
ATOM 1426 O O . ARG A 1 179 ? 31.391 -0.019 -58.453 1.00 93.81 179 ARG A O 1
ATOM 1433 N N . ASN A 1 180 ? 30.289 1.535 -57.259 1.00 94.31 180 ASN A N 1
ATOM 1434 C CA . ASN A 1 180 ? 30.224 2.521 -58.334 1.00 94.31 180 ASN A CA 1
ATOM 1435 C C . ASN A 1 180 ? 31.627 3.019 -58.695 1.00 94.31 180 ASN A C 1
ATOM 1437 O O . ASN A 1 180 ? 31.979 3.024 -59.871 1.00 94.31 180 ASN A O 1
ATOM 1441 N N . TYR A 1 181 ? 32.451 3.351 -57.699 1.00 95.44 181 TYR A N 1
ATOM 1442 C CA . TYR A 1 181 ? 33.837 3.771 -57.902 1.00 95.44 181 TYR A CA 1
ATOM 1443 C C . TYR A 1 181 ? 34.661 2.696 -58.619 1.00 95.44 181 TYR A C 1
ATOM 1445 O O . TYR A 1 181 ? 35.280 2.977 -59.642 1.00 95.44 181 TYR A O 1
ATOM 1453 N N . VAL A 1 182 ? 34.607 1.444 -58.150 1.00 96.06 182 VAL A N 1
ATOM 1454 C CA . VAL A 1 182 ? 35.287 0.305 -58.792 1.00 96.06 182 VAL A CA 1
ATOM 1455 C C . VAL A 1 182 ? 34.814 0.123 -60.236 1.00 96.06 182 VAL A C 1
ATOM 1457 O O . VAL A 1 182 ? 35.636 -0.090 -61.124 1.00 96.06 182 VAL A O 1
ATOM 1460 N N . SER A 1 183 ? 33.511 0.267 -60.494 1.00 95.69 183 SER A N 1
ATOM 1461 C CA . SER A 1 183 ? 32.950 0.168 -61.848 1.00 95.69 183 SER A CA 1
ATOM 1462 C C . SER A 1 183 ? 33.464 1.283 -62.765 1.00 95.69 183 SER A C 1
ATOM 1464 O O . SER A 1 183 ? 33.849 1.013 -63.899 1.00 95.69 183 SER A O 1
ATOM 1466 N N . ILE A 1 184 ? 33.526 2.526 -62.274 1.00 96.12 184 ILE A N 1
ATOM 1467 C CA . ILE A 1 184 ? 34.052 3.676 -63.028 1.00 96.12 184 ILE A CA 1
ATOM 1468 C C . ILE A 1 184 ? 35.535 3.477 -63.351 1.00 96.12 184 ILE A C 1
ATOM 1470 O O . ILE A 1 184 ? 35.940 3.653 -64.500 1.00 96.12 184 ILE A O 1
ATOM 1474 N N . VAL A 1 185 ? 36.341 3.071 -62.365 1.00 96.00 185 VAL A N 1
ATOM 1475 C CA . VAL A 1 185 ? 37.775 2.807 -62.562 1.00 96.00 185 VAL A CA 1
ATOM 1476 C C . VAL A 1 185 ? 37.984 1.688 -63.583 1.00 96.00 185 VAL A C 1
ATOM 1478 O O . VAL A 1 185 ? 38.807 1.834 -64.483 1.00 96.00 185 VAL A O 1
ATOM 1481 N N . PHE A 1 186 ? 37.209 0.603 -63.502 1.00 95.81 186 PHE A N 1
ATOM 1482 C CA . PHE A 1 186 ? 37.272 -0.492 -64.471 1.00 95.81 186 PHE A CA 1
ATOM 1483 C C . PHE A 1 186 ? 36.959 -0.020 -65.899 1.00 95.81 186 PHE A C 1
ATOM 1485 O O . PHE A 1 186 ? 37.717 -0.317 -66.824 1.00 95.81 186 PHE A O 1
ATOM 1492 N N . LEU A 1 187 ? 35.890 0.766 -66.080 1.00 95.81 187 LEU A N 1
ATOM 1493 C CA . LEU A 1 187 ? 35.534 1.335 -67.383 1.00 95.81 187 LEU A CA 1
ATOM 1494 C C . LEU A 1 187 ? 36.646 2.241 -67.927 1.00 95.81 187 LEU A C 1
ATOM 1496 O O . LEU A 1 187 ? 37.018 2.113 -69.093 1.00 95.81 187 LEU A O 1
ATOM 1500 N N . PHE A 1 188 ? 37.231 3.096 -67.087 1.00 95.81 188 PHE A N 1
ATOM 1501 C CA . PHE A 1 188 ? 38.327 3.978 -67.486 1.00 95.81 188 PHE A CA 1
ATOM 1502 C C . PHE A 1 188 ? 39.576 3.201 -67.923 1.00 95.81 188 PHE A C 1
ATOM 1504 O O . PHE A 1 188 ? 40.123 3.463 -68.994 1.00 95.81 188 PHE A O 1
ATOM 1511 N N . VAL A 1 189 ? 39.994 2.196 -67.147 1.00 95.62 189 VAL A N 1
ATOM 1512 C CA . VAL A 1 189 ? 41.132 1.332 -67.505 1.00 95.62 189 VAL A CA 1
ATOM 1513 C C . VAL A 1 189 ? 40.857 0.583 -68.809 1.00 95.62 189 VAL A C 1
ATOM 1515 O O . VAL A 1 189 ? 41.718 0.551 -69.687 1.00 95.62 189 VAL A O 1
ATOM 1518 N N . SER A 1 190 ? 39.651 0.033 -68.982 1.00 94.25 190 SER A N 1
ATOM 1519 C CA . SER A 1 190 ? 39.269 -0.658 -70.220 1.00 94.25 190 SER A CA 1
ATOM 1520 C C . SER A 1 190 ? 39.324 0.264 -71.446 1.00 94.25 190 SER A C 1
ATOM 1522 O O . SER A 1 190 ? 39.823 -0.138 -72.495 1.00 94.25 190 SER A O 1
ATOM 1524 N N . TYR A 1 191 ? 38.901 1.524 -71.300 1.00 94.75 191 TYR A N 1
ATOM 1525 C CA . TYR A 1 191 ? 38.987 2.537 -72.349 1.00 94.75 191 TYR A CA 1
ATOM 1526 C C . TYR A 1 191 ? 40.441 2.863 -72.711 1.00 94.75 191 TYR A C 1
ATOM 1528 O O . TYR A 1 191 ? 40.778 2.883 -73.893 1.00 94.75 191 TYR A O 1
ATOM 1536 N N . LEU A 1 192 ? 41.316 3.063 -71.717 1.00 94.31 192 LEU A N 1
ATOM 1537 C CA . LEU A 1 192 ? 42.740 3.318 -71.961 1.00 94.31 192 LEU A CA 1
ATOM 1538 C C . LEU A 1 192 ? 43.420 2.148 -72.683 1.00 94.31 192 LEU A C 1
ATOM 1540 O O . LEU A 1 192 ? 44.205 2.375 -73.602 1.00 94.31 192 LEU A O 1
ATOM 1544 N N . LEU A 1 193 ? 43.093 0.904 -72.314 1.00 93.38 193 LEU A N 1
ATOM 1545 C CA . LEU A 1 193 ? 43.598 -0.288 -73.000 1.00 93.38 193 LEU A CA 1
ATOM 1546 C C . LEU A 1 193 ? 43.124 -0.346 -74.455 1.00 93.38 193 LEU A C 1
ATOM 1548 O O . LEU A 1 193 ? 43.937 -0.572 -75.349 1.00 93.38 193 LEU A O 1
ATOM 1552 N N . LEU A 1 194 ? 41.837 -0.098 -74.711 1.00 91.19 194 LEU A N 1
ATOM 1553 C CA . LEU A 1 194 ? 41.293 -0.053 -76.072 1.00 91.19 194 LEU A CA 1
ATOM 1554 C C . LEU A 1 194 ? 41.923 1.068 -76.907 1.00 91.19 194 LEU A C 1
ATOM 1556 O O . LEU A 1 194 ? 42.267 0.838 -78.064 1.00 91.19 194 LEU A O 1
ATOM 1560 N N . ALA A 1 195 ? 42.126 2.253 -76.330 1.00 88.88 195 ALA A N 1
ATOM 1561 C CA . ALA A 1 195 ? 42.795 3.369 -76.995 1.00 88.88 195 ALA A CA 1
ATOM 1562 C C . ALA A 1 195 ? 44.263 3.043 -77.318 1.00 88.88 195 ALA A C 1
ATOM 1564 O O . ALA A 1 195 ? 44.736 3.342 -78.416 1.00 88.88 195 ALA A O 1
ATOM 1565 N N . HIS A 1 196 ? 44.975 2.381 -76.399 1.00 91.25 196 HIS A N 1
ATOM 1566 C CA . HIS A 1 196 ? 46.345 1.935 -76.641 1.00 91.25 196 HIS A CA 1
ATOM 1567 C C . HIS A 1 196 ? 46.410 0.872 -77.744 1.00 91.25 196 HIS A C 1
ATOM 1569 O O . HIS A 1 196 ? 47.222 0.997 -78.657 1.00 91.25 196 HIS A O 1
ATOM 1575 N N . LEU A 1 197 ? 45.522 -0.128 -77.717 1.00 88.19 197 LEU A N 1
ATOM 1576 C CA . LEU A 1 197 ? 45.410 -1.139 -78.775 1.00 88.19 197 LEU A CA 1
ATOM 1577 C C . LEU A 1 197 ? 45.073 -0.510 -80.132 1.00 88.19 197 LEU A C 1
ATOM 1579 O O . LEU A 1 197 ? 45.660 -0.891 -81.143 1.00 88.19 197 LEU A O 1
ATOM 1583 N N . TYR A 1 198 ? 44.177 0.478 -80.162 1.00 83.75 198 TYR A N 1
ATOM 1584 C CA . TYR A 1 198 ? 43.848 1.224 -81.375 1.00 83.75 198 TYR A CA 1
ATOM 1585 C C . TYR A 1 198 ? 45.065 1.984 -81.922 1.00 83.75 198 TYR A C 1
ATOM 1587 O O . TYR A 1 198 ? 45.348 1.902 -83.115 1.00 83.75 198 TYR A O 1
ATOM 1595 N N . SER A 1 199 ? 45.832 2.659 -81.059 1.00 83.31 199 SER A N 1
ATOM 1596 C CA . SER A 1 199 ? 47.059 3.363 -81.454 1.00 83.31 199 SER A CA 1
ATOM 1597 C C . SER A 1 199 ? 48.152 2.406 -81.948 1.00 83.31 199 SER A C 1
ATOM 1599 O O . SER A 1 199 ? 48.775 2.673 -82.972 1.00 83.31 199 SER A O 1
ATOM 1601 N N . GLN A 1 200 ? 48.341 1.255 -81.291 1.00 82.88 200 GLN A N 1
ATOM 1602 C CA . GLN A 1 200 ? 49.253 0.196 -81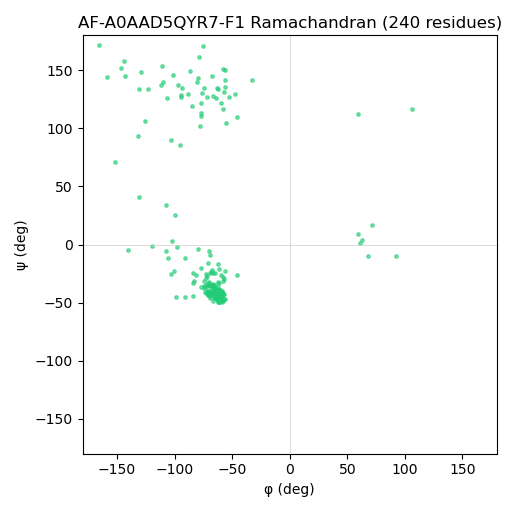.744 1.00 82.88 200 GLN A CA 1
ATOM 1603 C C . GLN A 1 200 ? 48.827 -0.370 -83.104 1.00 82.88 200 GLN A C 1
ATOM 1605 O O . GLN A 1 200 ? 49.662 -0.559 -83.981 1.00 82.88 200 GLN A O 1
ATOM 1610 N N . MET A 1 201 ? 47.528 -0.596 -83.316 1.00 73.94 201 MET A N 1
ATOM 1611 C CA . MET A 1 201 ? 46.983 -1.034 -84.604 1.00 73.94 201 MET A CA 1
ATOM 1612 C C . MET A 1 201 ? 47.170 0.032 -85.690 1.00 73.94 201 MET A C 1
ATOM 1614 O O . MET A 1 201 ? 47.481 -0.299 -86.830 1.00 73.94 201 MET A O 1
ATOM 1618 N N . GLU A 1 202 ? 47.014 1.312 -85.357 1.00 66.75 202 GLU A N 1
ATOM 1619 C CA . GLU A 1 202 ? 47.279 2.422 -86.269 1.00 66.75 202 GLU A CA 1
ATOM 1620 C C . GLU A 1 202 ? 48.762 2.498 -86.655 1.00 66.75 202 GLU A C 1
ATOM 1622 O O . GLU A 1 202 ? 49.061 2.590 -87.845 1.00 66.75 202 GLU A O 1
ATOM 1627 N N . LEU A 1 203 ? 49.672 2.326 -85.690 1.00 60.88 203 LEU A N 1
ATOM 1628 C CA . LEU A 1 203 ? 51.122 2.290 -85.903 1.00 60.88 203 LEU A CA 1
ATOM 1629 C C . LEU A 1 203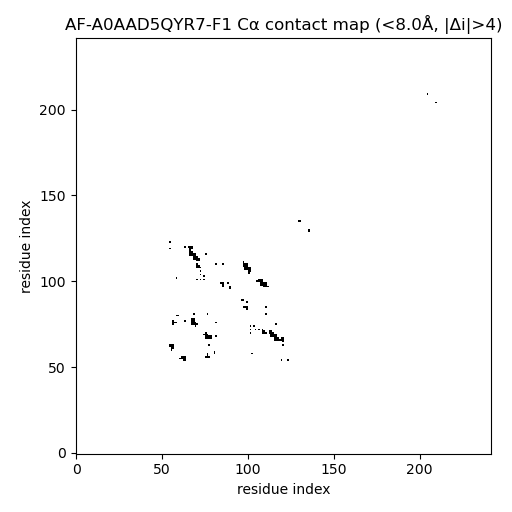 ? 51.573 1.041 -86.693 1.00 60.88 203 LEU A C 1
ATOM 1631 O O . LEU A 1 203 ? 52.417 1.131 -87.590 1.00 60.88 203 LEU A O 1
ATOM 1635 N N . HIS A 1 204 ? 50.976 -0.122 -86.417 1.00 57.75 204 HIS A N 1
ATOM 1636 C CA . HIS A 1 204 ? 51.240 -1.380 -87.126 1.00 57.75 204 HIS A CA 1
ATOM 1637 C C . HIS A 1 204 ? 50.681 -1.359 -88.559 1.00 57.75 204 HIS A C 1
ATOM 1639 O O . HIS A 1 204 ? 51.297 -1.887 -89.482 1.00 57.75 204 HIS A O 1
ATOM 1645 N N . CYS A 1 205 ? 49.543 -0.698 -88.785 1.00 50.03 205 CYS A N 1
ATOM 1646 C CA . CYS A 1 205 ? 48.973 -0.499 -90.120 1.00 50.03 205 CYS A CA 1
ATOM 1647 C C . CYS A 1 205 ? 49.782 0.522 -90.947 1.00 50.03 205 CYS A C 1
ATOM 1649 O O . CYS A 1 205 ? 49.834 0.407 -92.169 1.00 50.03 205 CYS A O 1
ATOM 1651 N N . THR A 1 206 ? 50.480 1.471 -90.304 1.00 53.78 206 THR A N 1
ATOM 1652 C CA . THR A 1 206 ? 51.454 2.346 -90.988 1.00 53.78 206 THR A CA 1
ATOM 1653 C C . THR A 1 206 ? 52.802 1.679 -91.288 1.00 53.78 206 THR A C 1
ATOM 1655 O O . THR A 1 206 ? 53.512 2.153 -92.169 1.00 53.78 206 THR A O 1
ATOM 1658 N N . THR A 1 207 ? 53.166 0.592 -90.595 1.00 52.16 207 THR A N 1
ATOM 1659 C CA . THR A 1 207 ? 54.470 -0.090 -90.752 1.00 52.16 207 THR A CA 1
ATOM 1660 C C . THR A 1 207 ? 54.408 -1.383 -91.569 1.00 52.16 207 THR A C 1
ATOM 1662 O O . THR A 1 207 ? 55.405 -1.739 -92.195 1.00 52.16 207 THR A O 1
ATOM 1665 N N . VAL A 1 208 ? 53.261 -2.069 -91.636 1.00 52.75 208 VAL A N 1
ATOM 1666 C CA . VAL A 1 208 ? 53.093 -3.316 -92.403 1.00 52.75 208 VAL A CA 1
ATOM 1667 C C . VAL A 1 208 ? 51.821 -3.240 -93.262 1.00 52.75 208 VAL A C 1
ATOM 1669 O O . VAL A 1 208 ? 50.732 -3.575 -92.814 1.00 52.75 208 VAL A O 1
ATOM 1672 N N . CYS A 1 209 ? 51.999 -2.811 -94.515 1.00 40.41 209 CYS A N 1
ATOM 1673 C CA . CYS A 1 209 ? 51.077 -2.901 -95.660 1.00 40.41 209 CYS A CA 1
ATOM 1674 C C . CYS A 1 209 ? 49.683 -2.230 -95.564 1.00 40.41 209 CYS A C 1
ATOM 1676 O O . CYS A 1 209 ? 48.736 -2.727 -94.957 1.00 40.41 209 CYS A O 1
ATOM 1678 N N . THR A 1 210 ? 49.510 -1.185 -96.383 1.00 47.41 210 THR A N 1
ATOM 1679 C CA . THR A 1 210 ? 48.285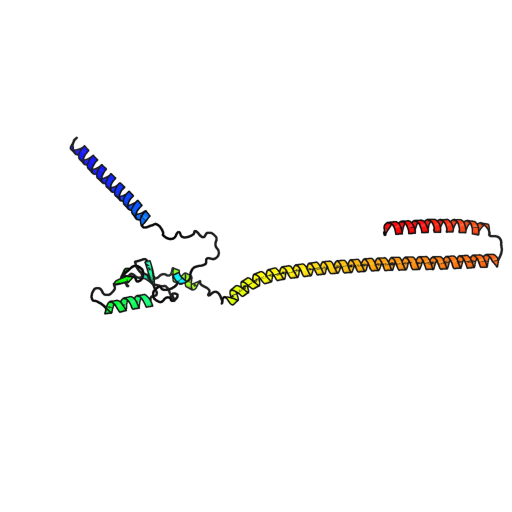 -0.952 -97.172 1.00 47.41 210 THR A CA 1
ATOM 1680 C C . THR A 1 210 ? 47.881 -2.264 -97.875 1.00 47.41 210 THR A C 1
ATOM 1682 O O . THR A 1 210 ? 48.750 -2.894 -98.479 1.00 47.41 210 THR A O 1
ATOM 1685 N N . PRO A 1 211 ? 46.612 -2.735 -97.785 1.00 47.97 211 PRO A N 1
ATOM 1686 C CA . PRO A 1 211 ? 45.465 -2.053 -98.392 1.00 47.97 211 PRO A CA 1
ATOM 1687 C C . PRO A 1 211 ? 44.125 -2.307 -97.644 1.00 47.97 211 PRO A C 1
ATOM 1689 O O . PRO A 1 211 ? 43.259 -3.016 -98.148 1.00 47.97 211 PRO A O 1
ATOM 1692 N N . PHE A 1 212 ? 43.917 -1.759 -96.439 1.00 47.31 212 PHE A N 1
ATOM 1693 C CA . PHE A 1 212 ? 42.668 -1.986 -95.676 1.00 47.31 212 PHE A CA 1
ATOM 1694 C C . PHE A 1 212 ? 42.004 -0.713 -95.115 1.00 47.31 212 PHE A C 1
ATOM 1696 O O . PHE A 1 212 ? 41.454 -0.698 -94.013 1.00 47.31 212 PHE A O 1
ATOM 1703 N N . SER A 1 213 ? 41.980 0.363 -95.907 1.00 51.12 213 SER A N 1
ATOM 1704 C CA . SER A 1 213 ? 41.250 1.602 -95.576 1.00 51.12 213 SER A CA 1
ATOM 1705 C C . SER A 1 213 ? 39.744 1.378 -95.355 1.00 51.12 213 SER A C 1
ATOM 1707 O O . SER A 1 213 ? 39.141 2.024 -94.503 1.00 51.12 213 SER A O 1
ATOM 1709 N N . TYR A 1 214 ? 39.142 0.402 -96.043 1.00 51.84 214 TYR A N 1
ATOM 1710 C CA . TYR A 1 214 ? 37.702 0.134 -95.967 1.00 51.84 214 TYR A CA 1
ATOM 1711 C C . TYR A 1 214 ? 37.245 -0.481 -94.627 1.00 51.84 214 TYR A C 1
ATOM 1713 O O . TYR A 1 214 ? 36.149 -0.182 -94.149 1.00 51.84 214 TYR A O 1
ATOM 1721 N N . ILE A 1 215 ? 38.082 -1.305 -93.979 1.00 52.75 215 ILE A N 1
ATOM 1722 C CA . ILE A 1 215 ? 37.752 -1.910 -92.673 1.00 52.75 215 ILE A CA 1
ATOM 1723 C C . ILE A 1 215 ? 37.916 -0.894 -91.535 1.00 52.75 215 ILE A C 1
ATOM 1725 O O . ILE A 1 215 ? 37.082 -0.878 -90.627 1.00 52.75 215 ILE A O 1
ATOM 1729 N N . LYS A 1 216 ? 38.921 -0.006 -91.607 1.00 53.16 216 LYS A N 1
ATOM 1730 C CA . LYS A 1 216 ? 39.125 1.076 -90.624 1.00 53.16 216 LYS A CA 1
ATOM 1731 C C . LYS A 1 216 ? 37.878 1.960 -90.500 1.00 53.16 216 LYS A C 1
ATOM 1733 O O . LYS A 1 216 ? 37.388 2.165 -89.391 1.00 53.16 216 LYS A O 1
ATOM 1738 N N . ASP A 1 217 ? 37.299 2.383 -91.625 1.00 55.38 217 ASP A N 1
ATOM 1739 C CA . ASP A 1 217 ? 36.097 3.228 -91.636 1.00 55.38 217 ASP A CA 1
ATOM 1740 C C . ASP A 1 217 ? 34.842 2.507 -91.119 1.00 55.38 217 ASP A C 1
ATOM 1742 O O . ASP A 1 217 ? 33.982 3.114 -90.475 1.00 55.38 217 ASP A O 1
ATOM 1746 N N . ALA A 1 218 ? 34.703 1.206 -91.387 1.00 55.50 218 ALA A N 1
ATOM 1747 C CA . ALA A 1 218 ? 33.583 0.416 -90.877 1.00 55.50 218 ALA A CA 1
ATOM 1748 C C . ALA A 1 218 ? 33.663 0.217 -89.350 1.00 55.50 218 ALA A C 1
ATOM 1750 O O . ALA A 1 218 ? 32.651 0.371 -88.662 1.00 55.50 218 ALA A O 1
ATOM 1751 N N . LEU A 1 219 ? 34.860 -0.045 -88.811 1.00 52.97 219 LEU A N 1
ATOM 1752 C CA . LEU A 1 219 ? 35.092 -0.219 -87.372 1.00 52.97 219 LEU A CA 1
ATOM 1753 C C . LEU A 1 219 ? 34.973 1.093 -86.587 1.00 52.97 219 LEU A C 1
ATOM 1755 O O . LEU A 1 219 ? 34.337 1.102 -85.535 1.00 52.97 219 LEU A O 1
ATOM 1759 N N . LEU A 1 220 ? 35.497 2.207 -87.109 1.00 55.66 220 LEU A N 1
ATOM 1760 C CA . LEU A 1 220 ? 35.350 3.536 -86.498 1.00 55.66 220 LEU A CA 1
ATOM 1761 C C . LEU A 1 220 ? 33.881 3.964 -86.400 1.00 55.66 220 LEU A C 1
ATOM 1763 O O . LEU A 1 220 ? 33.447 4.462 -85.361 1.00 55.66 220 LEU A O 1
ATOM 1767 N N . ARG A 1 221 ? 33.079 3.706 -87.444 1.00 58.16 221 ARG A N 1
ATOM 1768 C CA . ARG A 1 221 ? 31.629 3.971 -87.419 1.00 58.16 221 ARG A CA 1
ATOM 1769 C C . ARG A 1 221 ? 30.888 3.087 -86.411 1.00 58.16 221 ARG A C 1
ATOM 1771 O O . ARG A 1 221 ? 29.941 3.557 -85.781 1.00 58.16 221 ARG A O 1
ATOM 1778 N N . GLY A 1 222 ? 31.313 1.834 -86.239 1.00 57.31 222 GLY A N 1
ATOM 1779 C CA . GLY A 1 222 ? 30.780 0.933 -85.212 1.00 57.31 222 GLY A CA 1
ATOM 1780 C C . GLY A 1 222 ? 31.127 1.392 -83.792 1.00 57.31 222 GLY A C 1
ATOM 1781 O O . GLY A 1 222 ? 30.240 1.517 -82.950 1.00 57.31 222 GLY A O 1
ATOM 1782 N N . ALA A 1 223 ? 32.395 1.724 -83.546 1.0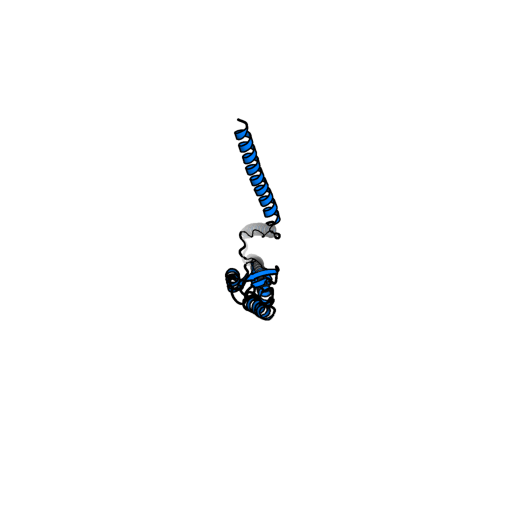0 54.75 223 ALA A N 1
ATOM 1783 C CA . ALA A 1 223 ? 32.890 2.179 -82.248 1.00 54.75 223 ALA A CA 1
ATOM 1784 C C . ALA A 1 223 ? 32.267 3.517 -81.814 1.00 54.75 223 ALA A C 1
ATOM 1786 O O . ALA A 1 223 ? 31.861 3.655 -80.662 1.00 54.75 223 ALA A O 1
ATOM 1787 N N . MET A 1 224 ? 32.094 4.465 -82.744 1.00 56.16 224 MET A N 1
ATOM 1788 C CA . MET A 1 224 ? 31.394 5.733 -82.493 1.00 56.16 224 MET A CA 1
ATO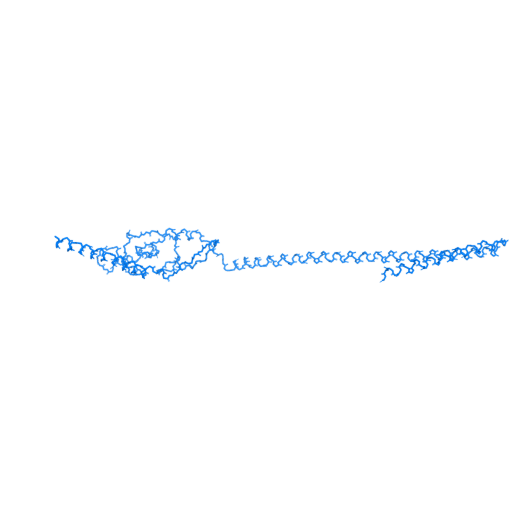M 1789 C C . MET A 1 224 ? 29.944 5.519 -82.045 1.00 56.16 224 MET A C 1
ATOM 1791 O O . MET A 1 224 ? 29.491 6.175 -81.109 1.00 56.16 224 MET A O 1
ATOM 1795 N N . LYS A 1 225 ? 29.221 4.565 -82.647 1.00 57.84 225 LYS A N 1
ATOM 1796 C CA . LYS A 1 225 ? 27.850 4.234 -82.222 1.00 57.84 225 LYS A CA 1
ATOM 1797 C C . LYS A 1 225 ? 27.814 3.617 -80.826 1.00 57.84 225 LYS A C 1
ATOM 1799 O O . LYS A 1 225 ? 26.960 3.986 -80.025 1.00 57.84 225 LYS A O 1
ATOM 1804 N N . VAL A 1 226 ? 28.748 2.719 -80.508 1.00 60.41 226 VAL A N 1
ATOM 1805 C CA . VAL A 1 226 ? 28.849 2.113 -79.168 1.00 60.41 226 VAL A CA 1
ATOM 1806 C C . VAL A 1 226 ? 29.184 3.171 -78.113 1.00 60.41 226 VAL A C 1
ATOM 1808 O O . VAL A 1 226 ? 28.568 3.182 -77.051 1.00 60.41 226 VAL A O 1
ATOM 1811 N N . TYR A 1 227 ? 30.082 4.108 -78.421 1.00 57.53 227 TYR A N 1
ATOM 1812 C CA . TYR A 1 227 ? 30.423 5.219 -77.531 1.00 57.53 227 TYR A CA 1
ATOM 1813 C C . TYR A 1 227 ? 29.235 6.166 -77.308 1.00 57.53 227 TYR A C 1
ATOM 1815 O O . TYR A 1 227 ? 28.938 6.540 -76.176 1.00 57.53 227 TYR A O 1
ATOM 1823 N N . GLN A 1 228 ? 28.490 6.491 -78.366 1.00 62.09 228 GLN A N 1
ATOM 1824 C CA . GLN A 1 228 ? 27.318 7.364 -78.284 1.00 62.09 228 GLN A CA 1
ATOM 1825 C C . GLN A 1 228 ? 26.179 6.725 -77.470 1.00 62.09 228 GLN A C 1
ATOM 1827 O O . GLN A 1 228 ? 25.561 7.394 -76.640 1.00 62.09 228 GLN A O 1
ATOM 1832 N N . HIS A 1 229 ? 25.954 5.415 -77.625 1.00 60.66 229 HIS A N 1
ATOM 1833 C CA . HIS A 1 229 ? 25.020 4.664 -76.781 1.00 60.66 229 HIS A CA 1
ATOM 1834 C C . HIS A 1 229 ? 25.516 4.514 -75.333 1.00 60.66 229 HIS A C 1
ATOM 1836 O O . HIS A 1 229 ? 24.709 4.601 -74.408 1.00 60.66 229 HIS A O 1
ATOM 1842 N N . GLY A 1 230 ? 26.825 4.351 -75.118 1.00 61.47 230 GLY A N 1
ATOM 1843 C CA . GLY A 1 230 ? 27.438 4.308 -73.788 1.00 61.47 230 GLY A CA 1
ATOM 1844 C C . GLY A 1 230 ? 27.300 5.630 -73.028 1.00 61.47 230 GLY A C 1
ATOM 1845 O O . GLY A 1 230 ? 26.887 5.630 -71.871 1.00 61.47 230 GLY A O 1
ATOM 1846 N N . CYS A 1 231 ? 27.550 6.766 -73.686 1.00 60.47 231 CYS A N 1
ATOM 1847 C CA . CYS A 1 231 ? 27.348 8.095 -73.103 1.00 60.47 231 CYS A CA 1
ATOM 1848 C C . CYS A 1 231 ? 25.880 8.362 -72.745 1.00 60.47 231 CYS A C 1
ATOM 1850 O O . CYS A 1 231 ? 25.614 8.895 -71.669 1.00 60.47 231 CYS A O 1
ATOM 1852 N N . LEU A 1 232 ? 24.931 7.956 -73.596 1.00 60.97 232 LEU A N 1
ATOM 1853 C CA . LEU A 1 232 ? 23.497 8.077 -73.307 1.00 60.97 232 LEU A CA 1
ATOM 1854 C C . LEU A 1 232 ? 23.064 7.177 -72.143 1.00 60.97 232 LEU A C 1
ATOM 1856 O O . LEU A 1 232 ? 22.277 7.600 -71.303 1.00 60.97 232 LEU A O 1
ATOM 1860 N N . PHE A 1 233 ? 23.597 5.956 -72.045 1.00 61.09 233 PHE A N 1
ATOM 1861 C CA . PHE A 1 233 ? 23.304 5.062 -70.923 1.00 61.09 233 PHE A CA 1
ATOM 1862 C C . PHE A 1 233 ? 23.841 5.620 -69.600 1.00 61.09 233 PHE A C 1
ATOM 1864 O O . PHE A 1 233 ? 23.130 5.622 -68.597 1.00 61.09 233 PHE A O 1
ATOM 1871 N N . ILE A 1 234 ? 25.063 6.163 -69.604 1.00 56.47 234 ILE A N 1
ATOM 1872 C CA . ILE A 1 234 ? 25.664 6.799 -68.427 1.00 56.47 234 ILE A CA 1
ATOM 1873 C C . ILE A 1 234 ? 24.889 8.067 -68.038 1.00 56.47 234 ILE A C 1
ATOM 1875 O O . ILE A 1 234 ? 24.595 8.243 -66.857 1.00 56.47 234 ILE A O 1
ATOM 1879 N N . SER A 1 235 ? 24.470 8.910 -68.991 1.00 58.66 235 SER A N 1
ATOM 1880 C CA . SER A 1 235 ? 23.667 10.104 -68.672 1.00 58.66 235 SER A CA 1
ATOM 1881 C C . SER A 1 235 ? 22.298 9.738 -68.087 1.00 58.66 235 SER A C 1
ATOM 1883 O O . SER A 1 235 ? 21.831 10.377 -67.145 1.00 58.66 235 SER A O 1
ATOM 1885 N N . HIS A 1 236 ? 21.672 8.672 -68.591 1.00 55.44 236 HIS A N 1
ATOM 1886 C CA . HIS A 1 236 ? 20.379 8.194 -68.103 1.00 55.44 236 HIS A CA 1
ATOM 1887 C C . HIS A 1 236 ? 20.473 7.516 -66.727 1.00 55.44 236 HIS A C 1
ATOM 1889 O O . HIS A 1 236 ? 19.511 7.549 -65.957 1.00 55.44 236 HIS A O 1
ATOM 1895 N N . LEU A 1 237 ? 21.626 6.918 -66.409 1.00 51.00 237 LEU A N 1
ATOM 1896 C CA . LEU A 1 237 ? 21.928 6.353 -65.094 1.00 51.00 237 LEU A CA 1
ATOM 1897 C C . LEU A 1 237 ? 22.165 7.464 -64.059 1.00 51.00 237 LEU A C 1
ATOM 1899 O O . LEU A 1 237 ? 21.632 7.389 -62.956 1.00 51.00 237 LEU A O 1
ATOM 1903 N N . PHE A 1 238 ? 22.883 8.530 -64.432 1.00 48.91 238 PHE A N 1
ATOM 1904 C CA . PHE A 1 238 ? 23.088 9.706 -63.578 1.00 48.91 238 PHE A CA 1
ATOM 1905 C C . PHE A 1 238 ? 21.782 10.459 -63.282 1.00 48.91 238 PHE A C 1
ATOM 1907 O O . PHE A 1 238 ? 21.554 10.831 -62.136 1.00 48.91 238 PHE A O 1
ATOM 1914 N N . SER A 1 239 ? 20.881 10.596 -64.262 1.00 52.25 239 SER A N 1
ATOM 1915 C CA . SER A 1 239 ? 19.566 11.240 -64.079 1.00 52.25 239 SER A CA 1
ATOM 1916 C C . SER A 1 239 ? 18.580 10.450 -63.202 1.00 52.25 239 SER A C 1
ATOM 1918 O O . SER A 1 239 ? 17.497 10.949 -62.914 1.00 52.25 239 SER A O 1
ATOM 1920 N N . ARG A 1 240 ? 18.896 9.201 -62.842 1.00 48.75 240 ARG A N 1
ATOM 1921 C CA . ARG A 1 240 ? 18.059 8.344 -61.982 1.00 48.75 240 ARG A CA 1
ATOM 1922 C C . ARG A 1 240 ? 18.604 8.196 -60.560 1.00 48.75 240 ARG A C 1
ATOM 1924 O O . ARG A 1 240 ? 17.922 7.617 -59.718 1.00 48.75 240 ARG A O 1
ATOM 1931 N N . ILE A 1 241 ? 19.844 8.626 -60.330 1.00 47.19 241 ILE A N 1
ATOM 1932 C CA . ILE A 1 241 ? 20.562 8.502 -59.053 1.00 47.19 241 ILE A CA 1
ATOM 1933 C C . ILE A 1 241 ? 20.530 9.824 -58.260 1.00 47.19 241 ILE A C 1
ATOM 1935 O O . ILE A 1 241 ? 20.647 9.781 -57.036 1.00 47.19 241 ILE A O 1
ATOM 1939 N N . TYR A 1 242 ? 20.328 10.958 -58.938 1.00 40.78 242 TYR A N 1
ATOM 1940 C CA . TYR A 1 242 ? 20.015 12.273 -58.363 1.00 40.78 242 TYR A CA 1
ATOM 1941 C C . TYR A 1 242 ? 18.544 12.619 -58.589 1.00 40.78 242 TYR A C 1
ATOM 1943 O O . TYR A 1 242 ? 17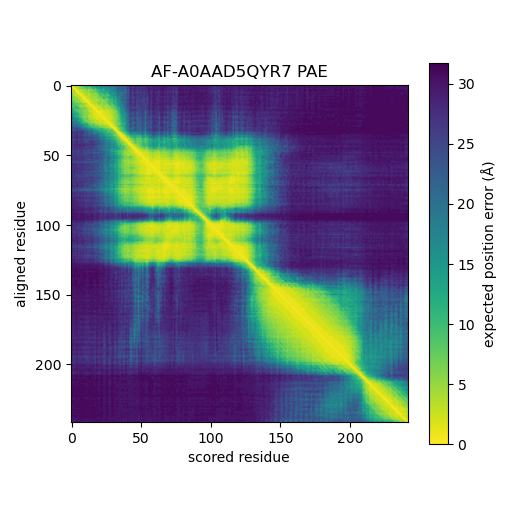.986 13.332 -57.726 1.00 40.78 242 TYR A O 1
#

Foldseek 3Di:
DVVVVVVVVVVVVVVVVVVVVVVVVVVVVVVVPPPVDPDDDDPPDPDDDDDQQVQAAPQPRDGAPAFFKAWPVGDTHHPVRQVVQLVVVQPPDDDDRFWFQDPPHGPITGPVRIDTDVVSVVVVVPDDDDPDPVVVVVVVVCVVVVVVVVVVVVVVVVVVVVVVVVVVVVVVVVVVVVVVVVVVVVVVVVVVVVVVVVVVVVVVPVVDDDDPPPVVVVVVVVVVVVVVVVVVVVVVVVVVVD

Sequence (242 aa):
MVTLEIELDEQLKSEEMSDILRQVFSRLASRFSRNKYPVPHIEGADNVMVDSSVLCCPVCYNIFDSAPSVLQCGHTFCVKCLRNIANLRTIARQSDGKSFPCPLCRKVCCLENVVKNYIIEDILNRMEMLPDEAEYREKLALSNTRIAKERIEQKCADLELSNNRLIAEITDRKKKEIRNYVSIVFLFVSYLLLAHLYSQMELHCTTVCTPFSYIKDALLRGAMKVYQHGCLFISHLFSRIY

Solvent-accessible surface area (backbone atoms only — not comparable to full-atom values): 14178 Å² total; per-residue (Å²): 113,76,67,60,57,52,54,51,54,53,49,52,52,51,52,53,50,52,50,50,47,51,52,51,49,52,55,49,47,55,66,73,62,54,67,92,64,81,77,81,86,81,80,92,64,94,73,81,92,73,73,66,70,83,51,29,19,88,85,79,69,43,64,62,92,54,58,29,33,27,40,81,86,69,54,63,33,38,62,71,58,53,52,50,55,51,56,59,45,63,74,69,61,90,81,86,83,47,69,48,59,38,93,88,77,55,51,81,35,46,70,87,63,49,44,73,36,57,68,61,32,55,52,57,75,66,54,72,78,74,63,59,75,66,54,53,51,46,53,55,48,46,56,56,49,48,55,52,46,54,54,50,52,52,50,51,53,53,49,50,53,49,50,53,49,50,52,50,50,53,51,50,51,51,51,50,51,51,52,51,50,53,50,53,52,50,51,52,52,52,49,54,51,50,52,49,52,50,50,52,50,53,54,47,48,74,72,57,67,83,88,57,71,71,58,53,56,54,50,52,57,49,50,52,51,53,49,54,52,49,53,51,50,51,52,57,52,52,71,72,76,111

InterPro domains:
  IPR001841 Zinc finger, RING-type [PS50089] (57-106)
  IPR001841 Zinc finger, RING-type [SM00184] (57-105)
  IPR013083 Zinc finger, RING/FYVE/PHD-type [G3DSA:3.30.40.10] (49-135)
  IPR017907 Zinc finger, RING-type, conserved site [PS00518] (73-82)
  IPR027370 Zinc finger, RING-type, eukaryotic [PF13445] (57-103)
  IPR051435 RING finger E3 ubiquitin-protein ligases [PTHR22791] (52-130)

Radius of gyration: 54.92 Å; Cα contacts (8 Å, |Δi|>4): 103; chains: 1; bounding box: 134×24×149 Å

Organism: Parelaphostrongylus tenuis (NCBI:txid148309)